Protein AF-A0A923TH10-F1 (afdb_monomer_lite)

pLDDT: mean 94.87, std 4.12, range [68.5, 98.88]

Radius of gyration: 21.9 Å; chains: 1; bounding box: 61×47×60 Å

Structure (mmCIF, N/CA/C/O backbone):
data_AF-A0A923TH10-F1
#
_entry.id   AF-A0A923TH10-F1
#
loop_
_atom_site.group_PDB
_atom_site.id
_atom_site.type_symbol
_atom_site.label_atom_id
_atom_site.label_alt_id
_atom_site.label_comp_id
_atom_site.label_asym_id
_atom_site.label_entity_id
_atom_site.label_seq_id
_atom_site.pdbx_PDB_ins_code
_atom_site.Cartn_x
_atom_site.Cartn_y
_atom_site.Cartn_z
_atom_site.occupancy
_atom_site.B_iso_or_equiv
_atom_site.auth_seq_id
_atom_site.auth_comp_id
_atom_site.auth_asym_id
_atom_site.auth_atom_id
_atom_site.pdbx_PDB_model_num
ATOM 1 N N . GLU A 1 1 ? 31.043 18.165 -17.024 1.00 68.50 1 GLU A N 1
ATOM 2 C CA . GLU A 1 1 ? 31.750 17.604 -15.858 1.00 68.50 1 GLU A CA 1
ATOM 3 C C . GLU A 1 1 ? 31.591 16.088 -15.787 1.00 68.50 1 GLU A C 1
ATOM 5 O O . GLU A 1 1 ? 32.453 15.426 -16.336 1.00 68.50 1 GLU A O 1
ATOM 10 N N . ALA A 1 2 ? 30.450 15.528 -15.358 1.00 74.50 2 ALA A N 1
ATOM 11 C CA . ALA A 1 2 ? 30.283 14.072 -15.158 1.00 74.50 2 ALA A CA 1
ATOM 12 C C . ALA A 1 2 ? 30.628 13.146 -16.354 1.00 74.50 2 ALA A C 1
ATOM 14 O O . ALA A 1 2 ? 31.055 12.013 -16.157 1.00 74.50 2 ALA A O 1
ATOM 15 N N . ARG A 1 3 ? 30.467 13.596 -17.611 1.00 79.88 3 ARG A N 1
ATOM 16 C CA . ARG A 1 3 ? 30.869 12.805 -18.797 1.00 79.88 3 ARG A CA 1
ATOM 17 C C . ARG A 1 3 ? 32.387 12.712 -18.989 1.00 79.88 3 ARG A C 1
ATOM 19 O O . ARG A 1 3 ? 32.842 11.736 -19.567 1.00 79.88 3 ARG A O 1
ATOM 26 N N . ALA A 1 4 ? 33.148 13.711 -18.542 1.00 88.00 4 ALA A N 1
ATOM 27 C CA . ALA A 1 4 ? 34.609 13.687 -18.618 1.00 88.00 4 ALA A CA 1
ATOM 28 C C . ALA A 1 4 ? 35.196 12.685 -17.610 1.00 88.00 4 ALA A C 1
ATOM 30 O O . ALA A 1 4 ? 36.206 12.047 -17.899 1.00 88.00 4 ALA A O 1
ATOM 31 N N . ASP A 1 5 ? 34.504 12.485 -16.484 1.00 88.44 5 ASP A N 1
ATOM 32 C CA . ASP A 1 5 ? 34.943 11.588 -15.413 1.00 88.44 5 ASP A CA 1
ATOM 33 C C . ASP A 1 5 ? 34.706 10.101 -15.719 1.00 88.44 5 ASP A C 1
ATOM 35 O O . ASP A 1 5 ? 35.299 9.238 -15.074 1.00 88.44 5 ASP A O 1
ATOM 39 N N . LEU A 1 6 ? 33.893 9.780 -16.739 1.00 84.38 6 LEU A N 1
ATOM 40 C CA . LEU A 1 6 ? 33.577 8.401 -17.144 1.00 84.38 6 LEU A CA 1
ATOM 41 C C . LEU A 1 6 ? 34.827 7.551 -17.404 1.00 84.38 6 LEU A C 1
ATOM 43 O O . LEU A 1 6 ? 34.815 6.357 -17.125 1.00 84.38 6 LEU A O 1
ATOM 47 N N . HIS A 1 7 ? 35.902 8.154 -17.918 1.00 86.50 7 HIS A N 1
ATOM 48 C CA . HIS A 1 7 ? 37.150 7.448 -18.220 1.00 86.50 7 HIS A CA 1
ATOM 49 C C . HIS A 1 7 ? 37.925 7.006 -16.971 1.00 86.50 7 HIS A C 1
ATOM 51 O O . HIS A 1 7 ? 38.783 6.131 -17.075 1.00 86.50 7 HIS A O 1
ATOM 57 N N . PHE A 1 8 ? 37.636 7.598 -15.809 1.00 91.00 8 PHE A N 1
ATOM 58 C CA . PHE A 1 8 ? 38.261 7.245 -14.532 1.00 91.00 8 PHE A CA 1
ATOM 59 C C . PHE A 1 8 ? 37.434 6.243 -13.722 1.00 91.00 8 PHE A C 1
ATOM 61 O O . PHE A 1 8 ? 37.924 5.711 -12.726 1.00 91.00 8 PHE A O 1
ATOM 68 N N . LEU A 1 9 ? 36.189 5.981 -14.126 1.00 88.75 9 LEU A N 1
ATOM 69 C CA . LEU A 1 9 ? 35.329 5.023 -13.447 1.00 88.75 9 LEU A CA 1
ATOM 70 C C . LEU A 1 9 ? 35.639 3.594 -13.920 1.00 88.75 9 LEU A C 1
ATOM 72 O O . LEU A 1 9 ? 35.885 3.373 -15.109 1.00 88.75 9 LEU A O 1
ATOM 76 N N . PRO A 1 10 ? 35.615 2.600 -13.015 1.00 91.38 10 PRO A N 1
ATOM 77 C CA . PRO A 1 10 ? 35.711 1.207 -13.421 1.00 91.38 10 PRO A CA 1
ATOM 78 C C . PRO A 1 10 ? 34.515 0.829 -14.301 1.00 91.38 10 PRO A C 1
ATOM 80 O O . PRO A 1 10 ? 33.414 1.363 -14.151 1.00 91.38 10 PRO A O 1
ATOM 83 N N . VAL A 1 11 ? 34.721 -0.132 -15.203 1.00 90.31 11 VAL A N 1
ATOM 84 C CA . VAL A 1 11 ? 33.622 -0.723 -15.975 1.00 90.31 11 VAL A CA 1
ATOM 85 C C . VAL A 1 11 ? 32.628 -1.354 -15.002 1.00 90.31 11 VAL A C 1
ATOM 87 O O . VAL A 1 11 ? 33.016 -2.209 -14.210 1.00 90.31 11 VAL A O 1
ATOM 90 N N . ASP A 1 12 ? 31.356 -0.958 -15.076 1.00 91.75 12 ASP A N 1
ATOM 91 C CA . ASP A 1 12 ? 30.278 -1.599 -14.320 1.00 91.75 12 ASP A CA 1
ATOM 92 C C . ASP A 1 12 ? 29.861 -2.900 -15.036 1.00 91.75 12 ASP A C 1
ATOM 94 O O . ASP A 1 12 ? 29.192 -2.840 -16.077 1.00 91.75 12 ASP A O 1
ATOM 98 N N . PRO A 1 13 ? 30.227 -4.090 -14.515 1.00 93.62 13 PRO A N 1
ATOM 99 C CA . PRO A 1 13 ? 29.895 -5.357 -15.164 1.00 93.62 13 PRO A CA 1
ATOM 100 C C . PRO A 1 13 ? 28.384 -5.625 -15.168 1.00 93.62 13 PRO A C 1
ATOM 102 O O . PRO A 1 13 ? 27.898 -6.399 -15.997 1.00 93.62 13 PRO A O 1
ATOM 105 N N . PHE A 1 14 ? 27.620 -4.959 -14.299 1.00 93.25 14 PHE A N 1
ATOM 106 C CA . PHE A 1 14 ? 26.182 -5.151 -14.127 1.00 93.25 14 PHE A CA 1
ATOM 107 C C . PHE A 1 14 ? 25.350 -4.063 -14.807 1.00 93.25 14 PHE A C 1
ATOM 109 O O . PHE A 1 14 ? 24.122 -4.100 -14.739 1.00 93.25 14 PHE A O 1
ATOM 116 N N . LEU A 1 15 ? 25.991 -3.141 -15.535 1.00 92.00 15 LEU A N 1
ATOM 117 C CA . LEU A 1 15 ? 25.293 -2.176 -16.377 1.00 92.00 15 LEU A CA 1
ATOM 118 C C . LEU A 1 15 ? 24.375 -2.904 -17.368 1.00 92.00 15 LEU A C 1
ATOM 120 O O . LEU A 1 15 ? 24.816 -3.791 -18.111 1.00 92.00 15 LEU A O 1
ATOM 124 N N . VAL A 1 16 ? 23.102 -2.519 -17.386 1.00 93.00 16 VAL A N 1
ATOM 125 C CA . VAL A 1 16 ? 22.118 -3.017 -18.350 1.00 93.00 16 VAL A CA 1
ATOM 126 C C . VAL A 1 16 ? 22.101 -2.044 -19.530 1.00 93.00 16 VAL A C 1
ATOM 128 O O . VAL A 1 16 ? 21.755 -0.878 -19.332 1.00 93.00 16 VAL A O 1
ATOM 131 N N . PRO A 1 17 ? 22.532 -2.459 -20.735 1.00 91.31 17 PRO A N 1
ATOM 132 C CA . PRO A 1 17 ? 22.502 -1.584 -21.899 1.00 91.31 17 PRO A CA 1
ATOM 133 C C . PRO A 1 17 ? 21.057 -1.291 -22.306 1.00 91.31 17 PRO A C 1
ATOM 135 O O . PRO A 1 17 ? 20.168 -2.116 -22.097 1.00 91.31 17 PRO A O 1
ATOM 138 N N . PHE A 1 18 ? 20.833 -0.140 -22.941 1.00 90.81 18 PHE A N 1
ATOM 139 C CA . PHE A 1 18 ? 19.556 0.107 -23.602 1.00 90.81 18 PHE A CA 1
ATOM 140 C C . PHE A 1 18 ? 19.307 -0.961 -24.668 1.00 90.81 18 PHE A C 1
ATOM 142 O O . PHE A 1 18 ? 20.205 -1.304 -25.440 1.00 90.81 18 PHE A O 1
ATOM 149 N N . ALA A 1 19 ? 18.075 -1.449 -24.718 1.00 94.75 19 ALA A N 1
ATOM 150 C CA . ALA A 1 19 ? 17.579 -2.353 -25.740 1.00 94.75 19 ALA A CA 1
ATOM 151 C C . ALA A 1 19 ? 16.221 -1.852 -26.248 1.00 94.75 19 ALA A C 1
ATOM 153 O O . ALA A 1 19 ? 15.632 -0.931 -25.681 1.00 94.75 19 ALA A O 1
ATOM 154 N N . ASN A 1 20 ? 15.734 -2.432 -27.341 1.00 96.75 20 ASN A N 1
ATOM 155 C CA . ASN A 1 20 ? 14.366 -2.207 -27.788 1.00 96.75 20 ASN A CA 1
ATOM 156 C C . ASN A 1 20 ? 13.444 -3.236 -27.114 1.00 96.75 20 ASN A C 1
ATOM 158 O O . ASN A 1 20 ? 13.448 -4.403 -27.506 1.00 96.75 20 ASN A O 1
ATOM 162 N N . HIS A 1 21 ? 12.667 -2.808 -26.115 1.00 96.00 21 HIS A N 1
ATOM 163 C CA . HIS A 1 21 ? 11.665 -3.642 -25.434 1.00 96.00 21 HIS A CA 1
ATOM 164 C C . HIS A 1 21 ? 10.265 -3.566 -26.073 1.00 96.00 21 HIS A C 1
ATOM 166 O O . HIS A 1 21 ? 9.283 -4.058 -25.512 1.00 96.00 21 HIS A O 1
ATOM 172 N N . GLY A 1 22 ? 10.185 -3.023 -27.288 1.00 96.94 22 GLY A N 1
ATOM 173 C CA . GLY A 1 22 ? 8.999 -3.003 -28.128 1.00 96.94 22 GLY A CA 1
ATOM 174 C C . GLY A 1 22 ? 8.170 -1.735 -27.976 1.00 96.94 22 GLY A C 1
ATOM 175 O O . GLY A 1 22 ? 8.676 -0.646 -27.698 1.00 96.94 22 GLY A O 1
ATOM 176 N N . THR A 1 23 ? 6.869 -1.899 -28.198 1.00 98.06 23 THR A N 1
ATOM 177 C CA . THR A 1 23 ? 5.892 -0.812 -28.202 1.00 98.06 23 THR A CA 1
ATOM 178 C C . THR A 1 23 ? 4.691 -1.193 -27.351 1.00 98.06 23 THR A C 1
ATOM 180 O O . THR A 1 23 ? 4.237 -2.336 -27.394 1.00 98.06 23 THR A O 1
ATOM 183 N N . SER A 1 24 ? 4.154 -0.248 -26.581 1.00 97.81 24 SER A N 1
ATOM 184 C CA . SER A 1 24 ? 2.889 -0.445 -25.864 1.00 97.81 24 SER A CA 1
ATOM 185 C C . SER A 1 24 ? 2.087 0.841 -25.774 1.00 97.81 24 SER A C 1
ATOM 187 O O . SER A 1 24 ? 2.660 1.907 -25.575 1.00 97.81 24 SER A O 1
ATOM 189 N N . LEU A 1 25 ? 0.766 0.709 -25.808 1.00 97.56 25 LEU A N 1
ATOM 190 C CA . LEU A 1 25 ? -0.183 1.786 -25.566 1.00 97.56 25 LEU A CA 1
ATOM 191 C C . LEU A 1 25 ? -1.164 1.329 -24.484 1.00 97.56 25 LEU A C 1
ATOM 193 O O . LEU A 1 25 ? -1.775 0.271 -24.626 1.00 97.56 25 LEU A O 1
ATOM 197 N N . ALA A 1 26 ? -1.294 2.102 -23.410 1.00 97.25 26 ALA A N 1
ATOM 198 C CA . ALA A 1 26 ? -2.283 1.868 -22.363 1.00 97.25 26 ALA A CA 1
ATOM 199 C C . ALA A 1 26 ? -2.923 3.194 -21.948 1.00 97.2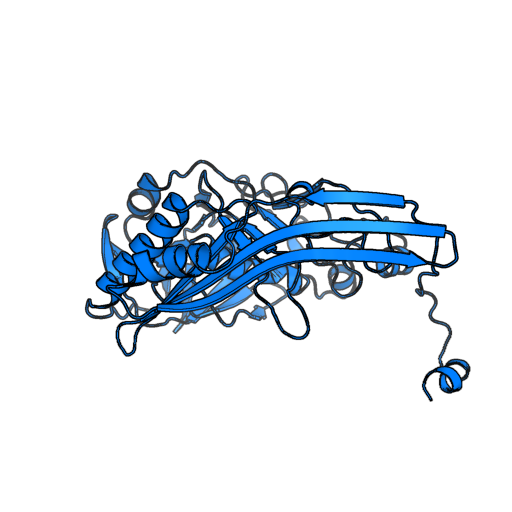5 26 ALA A C 1
ATOM 201 O O . ALA A 1 26 ? -2.222 4.108 -21.520 1.00 97.25 26 ALA A O 1
ATOM 202 N N . GLU A 1 27 ? -4.243 3.286 -22.065 1.00 96.94 27 GLU A N 1
ATOM 203 C CA . GLU A 1 27 ? -5.004 4.495 -21.757 1.00 96.94 27 GLU A CA 1
ATOM 204 C C . GLU A 1 27 ? -6.178 4.144 -20.847 1.00 96.94 27 GLU A C 1
ATOM 206 O O . GLU A 1 27 ? -6.945 3.221 -21.127 1.00 96.94 27 GLU A O 1
ATOM 211 N N . TYR A 1 28 ? -6.297 4.878 -19.745 1.00 96.44 28 TYR A N 1
ATOM 212 C CA . TYR A 1 28 ? -7.343 4.710 -18.742 1.00 96.44 28 TYR A CA 1
ATOM 213 C C . TYR A 1 28 ? -8.131 6.022 -18.642 1.00 96.44 28 TYR A C 1
ATOM 215 O O . TYR A 1 28 ? -7.754 6.877 -17.836 1.00 96.44 28 TYR A O 1
ATOM 223 N N . PRO A 1 29 ? -9.163 6.222 -19.485 1.00 96.25 29 PRO A N 1
ATOM 224 C CA . PRO A 1 29 ? -9.959 7.444 -19.473 1.00 96.25 29 PRO A CA 1
ATOM 225 C C . PRO A 1 29 ? -10.775 7.556 -18.183 1.00 96.25 29 PRO A C 1
ATOM 227 O O . PRO A 1 29 ? -11.115 6.551 -17.548 1.00 96.25 29 PRO A O 1
ATOM 230 N N . GLY A 1 30 ? -11.099 8.790 -17.819 1.00 95.56 30 GLY A N 1
ATOM 231 C CA . GLY A 1 30 ? -11.799 9.130 -16.596 1.00 95.56 30 GLY A CA 1
ATOM 232 C C . GLY A 1 30 ? -12.979 10.056 -16.855 1.00 95.56 30 GLY A C 1
ATOM 233 O O . GLY A 1 30 ? -13.235 10.510 -17.965 1.00 95.56 30 GLY A O 1
ATOM 234 N N . GLN A 1 31 ? -13.733 10.326 -15.798 1.00 96.56 31 GLN A N 1
ATOM 235 C CA . GLN A 1 31 ? -14.810 11.311 -15.787 1.00 96.56 31 GLN A CA 1
ATOM 236 C C . GLN A 1 31 ? -14.613 12.191 -14.563 1.00 96.56 31 GLN A C 1
ATOM 238 O O . GLN A 1 31 ? -14.981 11.815 -13.451 1.00 96.56 31 GLN A O 1
ATOM 243 N N . LEU A 1 32 ? -13.953 13.326 -14.757 1.00 95.31 32 LEU A N 1
ATOM 244 C CA . LEU A 1 32 ? -13.623 14.267 -13.694 1.00 95.31 32 LEU A CA 1
ATOM 245 C C . LEU A 1 32 ? -14.604 15.436 -13.715 1.00 95.31 32 LEU A C 1
ATOM 247 O O . LEU A 1 32 ? -15.174 15.756 -14.754 1.00 95.31 32 LEU A O 1
ATOM 251 N N . LEU A 1 33 ? -14.774 16.084 -12.565 1.00 94.62 33 LEU A N 1
ATOM 252 C CA . LEU A 1 33 ? -15.449 17.375 -12.519 1.00 94.62 33 LEU A CA 1
ATOM 253 C C . LEU A 1 33 ? -14.490 18.493 -12.926 1.00 94.62 33 LEU A C 1
ATOM 255 O O . LEU A 1 33 ? -13.293 18.442 -12.623 1.00 94.62 33 LEU A O 1
ATOM 259 N N . GLU A 1 34 ? -15.045 19.536 -13.536 1.00 89.69 34 GLU A N 1
ATOM 260 C CA . GLU A 1 34 ? -14.310 20.718 -13.980 1.00 89.69 34 GLU A CA 1
ATOM 261 C C . GLU A 1 34 ? -14.910 22.007 -13.400 1.00 89.69 34 GLU A C 1
ATOM 263 O O . GLU A 1 34 ? -16.083 22.067 -13.022 1.00 89.69 34 GLU A O 1
ATOM 268 N N . GLY A 1 35 ? -14.088 23.058 -13.334 1.00 89.50 35 GLY A N 1
ATOM 269 C CA . GLY A 1 35 ? -14.530 24.420 -13.026 1.00 89.50 35 GLY A CA 1
ATOM 270 C C . GLY A 1 35 ? -15.345 24.553 -11.733 1.00 89.50 35 GLY A C 1
ATOM 271 O O . GLY A 1 35 ? -14.954 24.067 -10.672 1.00 89.50 35 GLY A O 1
ATOM 272 N N . GLU A 1 36 ? -16.475 25.256 -11.819 1.00 91.44 36 GLU A N 1
ATOM 273 C CA . GLU A 1 36 ? -17.348 25.557 -10.675 1.00 91.44 36 GLU A CA 1
ATOM 274 C C . GLU A 1 36 ? -18.086 24.326 -10.126 1.00 91.44 36 GLU A C 1
ATOM 276 O O . GLU A 1 36 ? -18.385 24.271 -8.928 1.00 91.44 36 GLU A O 1
ATOM 281 N N . GLU A 1 37 ? -18.350 23.320 -10.968 1.00 94.19 37 GLU A N 1
ATOM 282 C CA . GLU A 1 37 ? -19.019 22.084 -10.549 1.00 94.19 37 GLU A CA 1
ATOM 283 C C . GLU A 1 37 ? -18.161 21.327 -9.534 1.00 94.19 37 GLU A C 1
ATOM 285 O O . GLU A 1 37 ? -18.656 20.935 -8.479 1.00 94.19 37 GLU A O 1
ATOM 290 N N . LEU A 1 38 ? -16.854 21.214 -9.798 1.00 94.69 38 LEU A N 1
ATOM 291 C CA . LEU A 1 38 ? -15.887 20.614 -8.879 1.00 94.69 38 LEU A CA 1
ATOM 292 C C . LEU A 1 38 ? -15.860 21.334 -7.524 1.00 94.69 38 LEU A C 1
ATOM 294 O O . LEU A 1 38 ? -15.891 20.692 -6.473 1.00 94.69 38 LEU A O 1
ATOM 298 N N . ILE A 1 39 ? -15.802 22.669 -7.543 1.00 92.50 39 ILE A N 1
ATOM 299 C CA . ILE A 1 39 ? -15.748 23.475 -6.317 1.00 92.50 39 ILE A CA 1
ATOM 300 C C . ILE A 1 39 ? -17.013 23.239 -5.490 1.00 92.50 39 ILE A C 1
ATOM 302 O O . ILE A 1 39 ? -16.926 22.976 -4.293 1.00 92.50 39 ILE A O 1
ATOM 306 N N . THR A 1 40 ? -18.182 23.267 -6.131 1.00 93.50 40 THR A N 1
ATOM 307 C CA . THR A 1 40 ? -19.478 23.051 -5.470 1.00 93.50 40 THR A CA 1
ATOM 308 C C . THR A 1 40 ? -19.586 21.638 -4.897 1.00 93.50 40 THR A C 1
ATOM 310 O O . THR A 1 40 ? -20.022 21.452 -3.759 1.00 93.50 40 THR A O 1
ATOM 313 N N . ALA A 1 41 ? -19.137 20.646 -5.664 1.00 94.38 41 ALA A N 1
ATOM 314 C CA . ALA A 1 41 ? -19.133 19.241 -5.291 1.00 94.38 41 ALA A CA 1
ATOM 315 C C . ALA A 1 41 ? -18.268 18.940 -4.058 1.00 94.38 41 ALA A C 1
ATOM 317 O O . ALA A 1 41 ? -18.650 18.093 -3.246 1.00 94.38 41 ALA A O 1
ATOM 318 N N . ILE A 1 42 ? -17.127 19.625 -3.906 1.00 93.31 42 ILE A N 1
ATOM 319 C CA . ILE A 1 42 ? -16.221 19.461 -2.760 1.00 93.31 42 ILE A CA 1
ATOM 320 C C . ILE A 1 42 ? -16.665 20.312 -1.565 1.00 93.31 42 ILE A C 1
ATOM 322 O O . ILE A 1 42 ? -16.706 19.817 -0.438 1.00 93.31 42 ILE A O 1
ATOM 326 N N . ALA A 1 43 ? -17.008 21.582 -1.794 1.00 91.06 43 ALA A N 1
ATOM 327 C CA . ALA A 1 43 ? -17.327 22.528 -0.727 1.00 91.06 43 ALA A CA 1
ATOM 328 C C . ALA A 1 43 ? -18.679 22.240 -0.059 1.00 91.06 43 ALA A C 1
ATOM 330 O O . ALA A 1 43 ? -18.810 22.419 1.149 1.00 91.06 43 ALA A O 1
ATOM 331 N N . GLY A 1 44 ? -19.674 21.760 -0.815 1.00 90.69 44 GLY A N 1
ATOM 332 C CA . GLY A 1 44 ? -21.019 21.492 -0.300 1.00 90.69 44 GLY A CA 1
ATOM 333 C C . GLY A 1 44 ? -21.036 20.536 0.903 1.00 90.69 44 GLY A C 1
ATOM 334 O O . GLY A 1 44 ? -21.519 20.920 1.967 1.00 90.69 44 GLY A O 1
ATOM 335 N N . PRO A 1 45 ? -20.476 19.316 0.790 1.00 89.62 45 PRO A N 1
ATOM 336 C CA . PRO A 1 45 ? -20.409 18.364 1.905 1.00 89.62 45 PRO A CA 1
ATOM 337 C C . PRO A 1 45 ? -19.584 18.855 3.103 1.00 89.62 45 PRO A C 1
ATOM 339 O O . PRO A 1 45 ? -19.809 18.408 4.227 1.00 89.62 45 PRO A O 1
ATOM 342 N N . GLY A 1 46 ? -18.626 19.755 2.866 1.00 83.56 46 GLY A N 1
ATOM 343 C CA . GLY A 1 46 ? -17.782 20.355 3.895 1.00 83.56 46 GLY A CA 1
ATOM 344 C C . GLY A 1 46 ? -18.383 21.587 4.575 1.00 83.56 46 GLY A C 1
ATOM 345 O O . GLY A 1 46 ? -17.758 22.103 5.483 1.00 83.56 46 GLY A O 1
ATOM 346 N N . ALA A 1 47 ? -19.569 22.070 4.189 1.00 86.50 47 ALA A N 1
ATOM 347 C CA . ALA A 1 47 ? -20.069 23.383 4.623 1.00 86.50 47 ALA A CA 1
ATOM 348 C C . ALA A 1 47 ? -20.250 23.554 6.148 1.00 86.50 47 ALA A C 1
ATOM 350 O O . ALA A 1 47 ? -20.231 24.679 6.642 1.00 86.50 47 ALA A O 1
ATOM 351 N N . GLU A 1 48 ? -20.436 22.458 6.890 1.00 84.38 48 GLU A N 1
ATOM 352 C CA . GLU A 1 48 ? -20.663 22.468 8.346 1.00 84.38 48 GLU A CA 1
ATOM 353 C C . GLU A 1 48 ? -19.416 22.112 9.172 1.00 84.38 48 GLU A C 1
ATOM 355 O O . GLU A 1 48 ? -19.495 21.990 10.394 1.00 84.38 48 GLU A O 1
ATOM 360 N N . VAL A 1 49 ? -18.267 21.903 8.526 1.00 86.06 49 VAL A N 1
ATOM 361 C CA . VAL A 1 49 ? -17.013 21.516 9.181 1.00 86.06 49 VAL A CA 1
ATOM 362 C C . VAL A 1 49 ? -15.842 22.261 8.574 1.00 86.06 49 VAL A C 1
ATOM 364 O O . VAL A 1 49 ? -15.848 22.607 7.398 1.00 86.06 49 VAL A O 1
ATOM 367 N N . ASP A 1 50 ? -14.786 22.455 9.351 1.00 90.94 50 ASP A N 1
ATOM 368 C CA . ASP A 1 50 ? -13.570 22.984 8.768 1.00 90.94 50 ASP A CA 1
ATOM 369 C C . ASP A 1 50 ? -12.868 21.894 7.940 1.00 90.94 50 ASP A C 1
ATOM 371 O O . ASP A 1 50 ? -12.399 20.885 8.475 1.00 90.94 50 ASP A O 1
ATOM 375 N N . LEU A 1 51 ? -12.825 22.092 6.620 1.00 92.44 51 LEU A N 1
ATOM 376 C CA . LEU A 1 51 ? -12.213 21.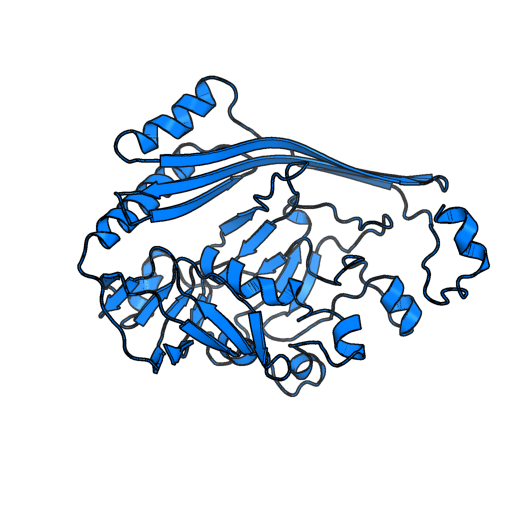190 5.646 1.00 92.44 51 LEU A CA 1
ATOM 377 C C . LEU A 1 51 ? -11.013 21.881 4.996 1.00 92.44 51 LEU A C 1
ATOM 379 O O . LEU A 1 51 ? -11.162 22.890 4.309 1.00 92.44 51 LEU A O 1
ATOM 383 N N . ALA A 1 52 ? -9.827 21.295 5.156 1.00 92.94 52 ALA A N 1
ATOM 384 C CA . ALA A 1 52 ? -8.625 21.692 4.425 1.00 92.94 52 ALA A CA 1
ATOM 385 C C . ALA A 1 52 ? -8.066 20.499 3.654 1.00 92.94 52 ALA A C 1
ATOM 387 O O . ALA A 1 52 ? -8.020 19.384 4.171 1.00 92.94 52 ALA A O 1
ATOM 388 N N . GLY A 1 53 ? -7.623 20.718 2.420 1.00 92.94 53 GLY A N 1
ATOM 389 C CA . GLY A 1 53 ? -7.121 19.637 1.583 1.00 92.94 53 GLY A CA 1
ATOM 390 C C . GLY A 1 53 ? -6.636 20.096 0.219 1.00 92.94 53 GLY A C 1
ATOM 391 O O . GLY A 1 53 ? -6.585 21.289 -0.077 1.00 92.94 53 GLY A O 1
ATOM 392 N N . LEU A 1 54 ? -6.292 19.116 -0.607 1.00 93.88 54 LEU A N 1
ATOM 393 C CA . LEU A 1 54 ? -5.826 19.286 -1.972 1.00 93.88 54 LEU A CA 1
ATOM 394 C C . LEU A 1 54 ? -6.650 18.400 -2.905 1.00 93.88 54 LEU A C 1
ATOM 396 O O . LEU A 1 54 ? -6.737 17.188 -2.707 1.00 93.88 54 LEU A O 1
ATOM 400 N N . TYR A 1 55 ? -7.202 19.009 -3.952 1.00 94.88 55 TYR A N 1
ATOM 401 C CA . TYR A 1 55 ? -7.658 18.283 -5.131 1.00 94.88 55 TYR A CA 1
ATOM 402 C C . TYR A 1 55 ? -6.578 18.335 -6.208 1.00 94.88 55 TYR A C 1
ATOM 404 O O . TYR A 1 55 ? -6.078 19.414 -6.531 1.00 94.88 55 TYR A O 1
ATOM 412 N N . ALA A 1 56 ? -6.267 17.189 -6.806 1.00 94.69 56 ALA A N 1
ATOM 413 C CA . ALA A 1 56 ? -5.453 17.130 -8.011 1.00 94.69 56 ALA A CA 1
ATOM 414 C C . ALA A 1 56 ? -6.083 16.160 -9.014 1.00 94.69 56 ALA A C 1
ATOM 416 O O . ALA A 1 56 ? -6.063 14.944 -8.821 1.00 94.69 56 ALA A O 1
ATOM 417 N N . GLY A 1 57 ? -6.614 16.702 -10.110 1.00 94.44 57 GLY A N 1
ATOM 418 C CA . GLY A 1 57 ? -7.298 15.972 -11.179 1.00 94.44 57 GLY A CA 1
ATOM 419 C C . GLY A 1 57 ? -6.682 16.248 -12.550 1.00 94.44 57 GLY A C 1
ATOM 420 O O . GLY A 1 57 ? -6.106 17.311 -12.763 1.00 94.44 57 GLY A O 1
ATOM 421 N N . GLY A 1 58 ? -6.801 15.294 -13.472 1.00 94.50 58 GLY A N 1
ATOM 422 C CA . GLY A 1 58 ? -6.401 15.447 -14.870 1.00 94.50 58 GLY A CA 1
ATOM 423 C C . GLY A 1 58 ? -5.798 14.178 -15.463 1.00 94.50 58 GLY A C 1
ATOM 424 O O . GLY A 1 58 ? -5.799 13.116 -14.832 1.00 94.50 58 GLY A O 1
ATOM 425 N N . THR A 1 59 ? -5.255 14.310 -16.673 1.00 95.25 59 THR A N 1
ATOM 426 C CA . THR A 1 59 ? -4.464 13.255 -17.315 1.00 95.25 59 THR A CA 1
ATOM 427 C C . THR A 1 59 ? -3.032 13.278 -16.778 1.00 95.25 59 THR A C 1
ATOM 429 O O . THR A 1 59 ? -2.386 14.324 -16.820 1.00 95.25 59 THR A O 1
ATOM 432 N N . ILE A 1 60 ? -2.503 12.139 -16.325 1.00 95.12 60 ILE A N 1
ATOM 433 C CA . ILE A 1 60 ? -1.051 11.933 -16.234 1.00 95.12 60 ILE A CA 1
ATOM 434 C C . ILE A 1 60 ? -0.616 11.032 -17.381 1.00 95.12 60 ILE A C 1
ATOM 436 O O . ILE A 1 60 ? -1.240 10.008 -17.653 1.00 95.12 60 ILE A O 1
ATOM 440 N N . VAL A 1 61 ? 0.494 11.400 -18.012 1.00 96.00 61 VAL A N 1
ATOM 441 C CA . VAL A 1 61 ? 1.120 10.636 -19.085 1.00 96.00 61 VAL A CA 1
ATOM 442 C C . VAL A 1 61 ? 2.518 10.213 -18.659 1.00 96.00 61 VAL A C 1
ATOM 444 O O . VAL A 1 61 ? 3.285 11.014 -18.130 1.00 96.00 61 VAL A O 1
ATOM 447 N N . ASN A 1 62 ? 2.877 8.966 -18.947 1.00 95.62 62 ASN A N 1
ATOM 448 C CA . ASN A 1 62 ? 4.251 8.496 -18.898 1.00 95.62 62 ASN A CA 1
ATOM 449 C C . ASN A 1 62 ? 4.630 7.881 -20.249 1.00 95.62 62 ASN A C 1
ATOM 451 O O . ASN A 1 62 ? 3.897 7.055 -20.791 1.00 95.62 62 ASN A O 1
ATOM 455 N N . GLY A 1 63 ? 5.776 8.288 -20.792 1.00 96.69 63 GLY A N 1
ATOM 456 C CA . GLY A 1 63 ? 6.297 7.773 -22.051 1.00 96.69 63 GLY A CA 1
ATOM 457 C C . GLY A 1 63 ? 7.734 7.293 -21.897 1.00 96.69 63 GLY A C 1
ATOM 458 O O . GLY A 1 63 ? 8.549 7.976 -21.279 1.00 96.69 63 GLY A O 1
ATOM 459 N N . ASN A 1 64 ? 8.061 6.141 -22.480 1.00 96.81 64 ASN A N 1
ATOM 460 C CA . ASN A 1 64 ? 9.426 5.621 -22.511 1.00 96.81 64 ASN A CA 1
ATOM 461 C C . ASN A 1 64 ? 9.834 5.309 -23.955 1.00 96.81 64 ASN A C 1
ATOM 463 O O . ASN A 1 64 ? 9.263 4.426 -24.591 1.00 96.81 64 ASN A O 1
ATOM 467 N N . ARG A 1 65 ? 10.818 6.054 -24.469 1.00 97.50 65 ARG A N 1
ATOM 468 C CA . ARG A 1 65 ? 11.313 5.952 -25.847 1.00 97.50 65 ARG A CA 1
ATOM 469 C C . ARG A 1 65 ? 12.830 5.935 -25.873 1.00 97.50 65 ARG A C 1
ATOM 471 O O . ARG A 1 65 ? 13.467 6.629 -25.082 1.00 97.50 65 ARG A O 1
ATOM 478 N N . ASN A 1 66 ? 13.416 5.201 -26.815 1.00 96.19 66 ASN A N 1
ATOM 479 C CA . ASN A 1 66 ? 14.862 5.230 -27.035 1.00 96.19 66 ASN A CA 1
ATOM 480 C C . ASN A 1 66 ? 15.235 5.119 -28.523 1.00 96.19 66 ASN A C 1
ATOM 482 O O . ASN A 1 66 ? 14.409 4.801 -29.377 1.00 96.19 66 ASN A O 1
ATOM 486 N N . SER A 1 67 ? 16.505 5.386 -28.836 1.00 96.56 67 SER A N 1
ATOM 487 C CA . SER A 1 67 ? 17.027 5.408 -30.210 1.00 96.56 67 SER A CA 1
ATOM 488 C C . SER A 1 67 ? 17.077 4.041 -30.902 1.00 96.56 67 SER A C 1
ATOM 490 O O . SER A 1 67 ? 17.382 3.984 -32.090 1.00 96.56 67 SER A O 1
ATOM 492 N N . LEU A 1 68 ? 16.779 2.948 -30.192 1.00 97.62 68 LEU A N 1
ATOM 493 C CA . LEU A 1 68 ? 16.708 1.595 -30.750 1.00 97.62 68 LEU A CA 1
ATOM 494 C C . LEU A 1 68 ? 15.293 1.234 -31.234 1.00 97.62 68 LEU A C 1
ATOM 496 O O . LEU A 1 68 ? 15.069 0.109 -31.680 1.00 97.62 68 LEU A O 1
ATOM 500 N N . GLY A 1 69 ? 14.348 2.181 -31.172 1.00 96.94 69 GLY A N 1
ATOM 501 C CA . GLY A 1 69 ? 12.981 2.025 -31.674 1.00 96.94 69 GLY A CA 1
ATOM 502 C C . GLY A 1 69 ? 11.957 1.592 -30.623 1.00 96.94 69 GLY A C 1
ATOM 503 O O . GLY A 1 69 ? 10.861 1.190 -30.998 1.00 96.94 69 GLY A O 1
ATOM 504 N N . GLN A 1 70 ? 12.302 1.656 -29.335 1.00 97.69 70 GLN A N 1
ATOM 505 C CA . GLN A 1 70 ? 11.348 1.462 -28.241 1.00 97.69 70 GLN A CA 1
ATOM 506 C C . GLN A 1 70 ? 10.346 2.617 -28.179 1.00 97.69 70 GLN A C 1
ATOM 508 O O . GLN A 1 70 ? 10.759 3.778 -28.258 1.00 97.69 70 GLN A O 1
ATOM 513 N N . ASP A 1 71 ? 9.062 2.308 -27.976 1.00 98.06 71 ASP A N 1
ATOM 514 C CA . ASP A 1 71 ? 8.006 3.318 -27.829 1.00 98.06 71 ASP A CA 1
ATOM 515 C C . ASP A 1 71 ? 6.861 2.861 -26.919 1.00 98.06 71 ASP A C 1
ATOM 517 O O . ASP A 1 71 ? 5.933 2.170 -27.335 1.00 98.06 71 ASP A O 1
ATOM 521 N N . HIS A 1 72 ? 6.905 3.264 -25.656 1.00 98.44 72 HIS A N 1
ATOM 522 C CA . HIS A 1 72 ? 5.836 3.002 -24.706 1.00 98.44 72 HIS A CA 1
ATOM 523 C C . HIS A 1 72 ? 5.094 4.280 -24.342 1.00 98.44 72 HIS A C 1
ATOM 525 O O . HIS A 1 72 ? 5.708 5.307 -24.049 1.00 98.44 72 HIS A O 1
ATOM 531 N N . TRP A 1 73 ? 3.770 4.169 -24.287 1.00 98.19 73 TRP A N 1
ATOM 532 C CA . TRP A 1 73 ? 2.853 5.200 -23.834 1.00 98.19 73 TRP A CA 1
ATOM 533 C C . TRP A 1 73 ? 1.898 4.640 -22.786 1.00 98.19 73 TRP A C 1
ATOM 535 O O . TRP A 1 73 ? 1.287 3.582 -22.969 1.00 98.19 73 TRP A O 1
ATOM 545 N N . PHE A 1 74 ? 1.767 5.371 -21.689 1.00 98.00 74 PHE A N 1
ATOM 546 C CA . PHE A 1 74 ? 0.774 5.154 -20.654 1.00 98.00 74 PHE A CA 1
ATOM 547 C C . PHE A 1 74 ? 0.099 6.486 -20.346 1.00 98.00 74 PHE A C 1
ATOM 549 O O . PHE A 1 74 ? 0.789 7.477 -20.110 1.00 98.00 74 PHE A O 1
ATOM 556 N N . ALA A 1 75 ? -1.226 6.499 -20.291 1.00 97.56 75 ALA A N 1
ATOM 557 C CA . ALA A 1 75 ? -1.994 7.640 -19.824 1.00 97.56 75 ALA A CA 1
ATOM 558 C C . ALA A 1 75 ? -3.108 7.183 -18.885 1.00 97.56 75 ALA A C 1
ATOM 560 O O . ALA A 1 75 ? -3.785 6.188 -19.152 1.00 97.56 75 ALA A O 1
ATOM 561 N N . ASN A 1 76 ? -3.323 7.922 -17.800 1.00 96.06 76 ASN A N 1
ATOM 562 C CA . ASN A 1 76 ? -4.535 7.783 -17.012 1.00 96.06 76 ASN A CA 1
ATOM 563 C C . ASN A 1 76 ? -5.166 9.131 -16.680 1.00 96.06 76 ASN A C 1
ATOM 565 O O . ASN A 1 76 ? -4.485 10.113 -16.394 1.00 96.06 76 ASN A O 1
ATOM 569 N N . GLU A 1 77 ? -6.487 9.160 -16.698 1.00 96.00 77 GLU A N 1
ATOM 570 C CA . GLU A 1 77 ? -7.298 10.268 -16.225 1.00 96.00 77 GLU A CA 1
ATOM 571 C C . GLU A 1 77 ? -7.873 9.887 -14.871 1.00 96.00 77 GLU A C 1
ATOM 573 O O . GLU A 1 77 ? -8.711 8.999 -14.732 1.00 96.00 77 GLU A O 1
ATOM 578 N N . SER A 1 78 ? -7.367 10.539 -13.838 1.00 95.38 78 SER A N 1
ATOM 579 C CA . SER A 1 78 ? -7.724 10.236 -12.460 1.00 95.38 78 SER A CA 1
ATOM 580 C C . SER A 1 78 ? -7.682 11.496 -11.622 1.00 95.38 78 SER A C 1
ATOM 582 O O . SER A 1 78 ? -7.161 12.532 -12.049 1.00 95.38 78 SER A O 1
ATOM 584 N N . PHE A 1 79 ? -8.232 11.421 -10.420 1.00 95.31 79 PHE A N 1
ATOM 585 C CA . PHE A 1 79 ? -8.141 12.489 -9.442 1.00 95.31 79 PHE A CA 1
ATOM 586 C C . PHE A 1 79 ? -8.002 11.928 -8.033 1.00 95.31 79 PHE A C 1
ATOM 588 O O . PHE A 1 79 ? -8.367 10.781 -7.762 1.00 95.31 79 PHE A O 1
ATOM 595 N N . PHE A 1 80 ? -7.537 12.781 -7.126 1.00 95.88 80 PHE A N 1
ATOM 596 C CA . PHE A 1 80 ? -7.712 12.586 -5.697 1.00 95.88 80 PHE A CA 1
ATOM 597 C C . PHE A 1 80 ? -8.173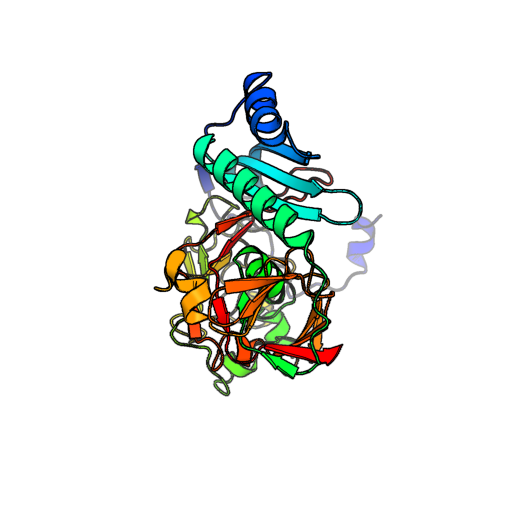 13.880 -5.023 1.00 95.88 80 PHE A C 1
ATOM 599 O O . PHE A 1 80 ? -7.897 14.980 -5.504 1.00 95.88 80 PHE A O 1
ATOM 606 N N . VAL A 1 81 ? -8.852 13.720 -3.891 1.00 95.62 81 VAL A N 1
ATOM 607 C CA . VAL A 1 81 ? -9.094 14.722 -2.855 1.00 95.62 81 VAL A CA 1
ATOM 608 C C . VAL A 1 81 ? -8.425 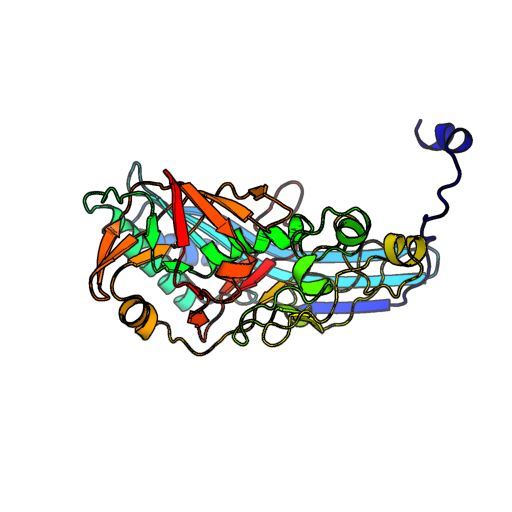14.180 -1.590 1.00 95.62 81 VAL A C 1
ATOM 610 O O . VAL A 1 81 ? -8.943 13.238 -0.993 1.00 95.62 81 VAL A O 1
ATOM 613 N N . ASP A 1 82 ? -7.273 14.728 -1.202 1.00 95.12 82 ASP A N 1
ATOM 614 C CA . ASP A 1 82 ? -6.625 14.435 0.088 1.00 95.12 82 ASP A CA 1
ATOM 615 C C . ASP A 1 82 ? -7.007 15.552 1.053 1.00 95.12 82 ASP A C 1
ATOM 617 O O . ASP A 1 82 ? -6.681 16.715 0.811 1.00 95.12 82 ASP A O 1
ATOM 621 N N . TYR A 1 83 ? -7.763 15.238 2.102 1.00 94.00 83 TYR A N 1
ATOM 622 C CA . TYR A 1 83 ? -8.348 16.255 2.968 1.00 94.00 83 TYR A CA 1
ATOM 623 C C . TYR A 1 83 ? -8.322 15.861 4.438 1.00 94.00 83 TYR A C 1
ATOM 625 O O . TYR A 1 83 ? -8.205 14.700 4.831 1.00 94.00 83 TYR A O 1
ATOM 633 N N . SER A 1 84 ? -8.423 16.877 5.281 1.00 93.38 84 SER A N 1
ATOM 634 C CA . SER A 1 84 ? -8.593 16.750 6.714 1.00 93.38 84 SER A CA 1
ATOM 635 C C . SER A 1 84 ? -9.792 17.567 7.160 1.00 93.38 84 SER A C 1
ATOM 637 O O . SER A 1 84 ? -9.974 18.703 6.721 1.00 93.38 84 SER A O 1
ATOM 639 N N . LEU A 1 85 ? -10.588 16.980 8.049 1.00 93.56 85 LEU A N 1
ATOM 640 C CA . LEU A 1 85 ? -11.599 17.700 8.815 1.00 93.56 85 LEU A CA 1
ATOM 641 C C . LEU A 1 85 ? -11.042 17.987 10.203 1.00 93.56 85 LEU A C 1
ATOM 643 O O . LEU A 1 85 ? -10.468 17.073 10.802 1.00 93.56 85 LEU A O 1
ATOM 647 N N . TYR A 1 86 ? -11.211 19.204 10.716 1.00 89.38 86 TYR A N 1
ATOM 648 C CA . TYR A 1 86 ? -10.686 19.599 12.025 1.00 89.38 86 TYR A CA 1
ATOM 649 C C . TYR A 1 86 ? -11.717 20.308 12.911 1.00 89.38 86 TYR A C 1
ATOM 651 O O . TYR A 1 86 ? -12.678 20.895 12.425 1.00 89.38 86 TYR A O 1
ATOM 659 N N . ASP A 1 87 ? -11.520 20.212 14.230 1.00 82.81 87 ASP A N 1
ATOM 660 C CA . ASP A 1 87 ? -12.350 20.843 15.274 1.00 82.81 87 ASP A CA 1
ATOM 661 C C . ASP A 1 87 ? -11.497 21.638 16.290 1.00 82.81 87 ASP A C 1
ATOM 663 O O . ASP A 1 87 ? -11.812 21.727 17.479 1.00 82.81 87 ASP A O 1
ATOM 667 N N . GLY A 1 88 ? -10.377 22.200 15.822 1.00 81.94 88 GLY A N 1
ATOM 668 C CA . GLY A 1 88 ? -9.341 22.818 16.650 1.00 81.94 88 GLY A CA 1
ATOM 669 C C . GLY A 1 88 ? -8.076 21.961 16.673 1.00 81.94 88 GLY A C 1
ATOM 670 O O . GLY A 1 88 ? -7.356 21.893 15.682 1.00 81.94 88 GLY A O 1
ATOM 671 N N . GLU A 1 89 ? -7.781 21.306 17.797 1.00 81.00 89 GLU A N 1
ATOM 672 C CA . GLU A 1 89 ? -6.552 20.505 17.961 1.00 81.00 89 GLU A CA 1
ATOM 673 C C . GLU A 1 89 ? -6.632 19.092 17.362 1.00 81.00 89 GLU A C 1
ATOM 675 O O . GLU A 1 89 ? -5.641 18.353 17.379 1.00 81.00 89 GLU A O 1
ATOM 680 N N . ARG A 1 90 ? -7.804 18.660 16.885 1.00 84.94 90 ARG A N 1
ATOM 681 C CA . ARG A 1 90 ? -8.008 17.296 16.390 1.00 84.94 90 ARG A CA 1
ATOM 682 C C . ARG A 1 90 ? -8.347 17.336 14.917 1.00 84.94 90 ARG A C 1
ATOM 684 O O . ARG A 1 90 ? -8.969 18.271 14.424 1.00 84.94 90 ARG A O 1
ATOM 691 N N . ALA A 1 91 ? -7.923 16.285 14.230 1.00 88.88 91 ALA A N 1
ATOM 692 C CA . ALA A 1 91 ? -8.160 16.132 12.814 1.00 88.88 91 ALA A CA 1
ATOM 693 C C . ALA A 1 91 ? -8.453 14.675 12.468 1.00 88.88 91 ALA A C 1
ATOM 695 O O . ALA A 1 91 ? -7.873 13.750 13.048 1.00 88.88 91 ALA A O 1
ATOM 696 N N . VAL A 1 92 ? -9.316 14.489 11.478 1.00 90.69 92 VAL A N 1
ATOM 697 C CA . VAL A 1 92 ? -9.489 13.227 10.761 1.00 90.69 92 VAL A CA 1
ATOM 698 C C . VAL A 1 92 ? -8.981 13.436 9.348 1.00 90.69 92 VAL A C 1
ATOM 700 O O . VAL A 1 92 ? -9.465 14.334 8.663 1.00 90.69 92 VAL A O 1
ATOM 703 N N . LYS A 1 93 ? -8.020 12.613 8.921 1.00 91.06 93 LYS A N 1
ATOM 704 C CA . LYS A 1 93 ? -7.509 12.601 7.550 1.00 91.06 93 LYS A CA 1
ATOM 705 C C . LYS A 1 93 ? -8.267 11.562 6.723 1.00 91.06 93 LYS A C 1
ATOM 707 O O . LYS A 1 93 ? -8.520 10.463 7.210 1.00 91.06 93 LYS A O 1
ATOM 712 N N . SER A 1 94 ? -8.603 11.901 5.484 1.00 92.12 94 SER A N 1
ATOM 713 C CA . SER A 1 94 ? -9.215 10.986 4.524 1.00 92.12 94 SER A CA 1
ATOM 714 C C . SER A 1 94 ? -8.763 11.323 3.106 1.00 92.12 94 SER A C 1
ATOM 716 O O . SER A 1 94 ? -8.499 12.482 2.788 1.00 92.12 94 SER A O 1
ATOM 718 N N . THR A 1 95 ? -8.734 10.306 2.252 1.00 94.31 95 THR A N 1
ATOM 719 C CA . THR A 1 95 ? -8.428 10.448 0.830 1.00 94.31 95 THR A CA 1
ATOM 720 C C . THR A 1 95 ? -9.577 9.860 0.027 1.00 94.31 95 THR A C 1
ATOM 722 O O . THR A 1 95 ? -10.016 8.741 0.284 1.00 94.31 95 THR A O 1
ATOM 725 N N . TYR A 1 96 ? -10.068 10.601 -0.961 1.00 94.75 96 TYR A N 1
ATOM 726 C CA . TYR A 1 96 ? -11.015 10.096 -1.950 1.00 94.75 96 TYR A CA 1
ATOM 727 C C . TYR A 1 96 ? -10.388 10.165 -3.335 1.00 94.75 96 TYR A C 1
ATOM 729 O O . TYR A 1 96 ? -10.000 11.242 -3.775 1.00 94.75 96 TYR A O 1
ATOM 737 N N . ALA A 1 97 ? -10.292 9.038 -4.034 1.00 94.50 97 ALA A N 1
ATOM 738 C CA . ALA A 1 97 ? -9.690 8.985 -5.359 1.00 94.50 97 ALA A CA 1
ATOM 739 C C . ALA A 1 97 ? -10.398 7.988 -6.262 1.00 94.50 97 ALA A C 1
ATOM 741 O O . ALA A 1 97 ? -10.854 6.934 -5.816 1.00 94.50 97 ALA A O 1
ATOM 742 N N . ALA A 1 98 ? -10.486 8.338 -7.540 1.00 93.88 98 ALA A N 1
ATOM 743 C CA . ALA A 1 98 ? -11.107 7.507 -8.556 1.00 93.88 98 ALA A CA 1
ATOM 744 C C . ALA A 1 98 ? -10.688 7.950 -9.965 1.00 93.88 98 ALA A C 1
ATOM 746 O O . ALA A 1 98 ? -10.075 9.000 -10.168 1.00 93.88 98 ALA A O 1
ATOM 747 N N . PHE A 1 99 ? -11.081 7.143 -10.948 1.00 94.75 99 PHE A N 1
ATOM 748 C CA . PHE A 1 99 ? -11.085 7.524 -12.364 1.00 94.75 99 PHE A CA 1
ATOM 749 C C . PHE A 1 99 ? -12.384 8.247 -12.744 1.00 94.75 99 PHE A C 1
ATOM 751 O O . PHE A 1 99 ? -12.393 9.086 -13.633 1.00 94.75 99 PHE A O 1
ATOM 758 N N . HIS A 1 100 ? -13.487 7.943 -12.055 1.00 96.25 100 HIS A N 1
ATOM 759 C CA . HIS A 1 100 ? -14.817 8.482 -12.339 1.00 96.25 100 HIS A CA 1
ATOM 760 C C . HIS A 1 100 ? -15.370 9.152 -11.084 1.00 96.25 100 HIS A C 1
ATOM 762 O O . HIS A 1 100 ? -15.442 8.523 -10.025 1.00 96.25 100 HIS A O 1
ATOM 768 N N . TRP A 1 101 ? -15.745 10.425 -11.186 1.00 96.50 101 TRP A N 1
ATOM 769 C CA . TRP A 1 101 ? -16.336 11.157 -10.079 1.00 96.50 101 TRP A CA 1
ATOM 770 C C . TRP A 1 101 ? -17.672 10.532 -9.684 1.00 96.50 101 TRP A C 1
ATOM 772 O O . TRP A 1 101 ? -18.502 10.178 -10.519 1.00 96.50 101 TRP A O 1
ATOM 782 N N . ASN A 1 102 ? -17.893 10.420 -8.379 1.00 96.69 102 ASN A N 1
ATOM 783 C CA . ASN A 1 102 ? -19.141 9.935 -7.818 1.00 96.69 102 ASN A CA 1
ATOM 784 C C . ASN A 1 102 ? -19.468 10.772 -6.585 1.00 96.69 102 ASN A C 1
ATOM 786 O O . ASN A 1 102 ? -18.871 10.600 -5.521 1.00 96.69 102 ASN A O 1
ATOM 790 N N . GLN A 1 103 ? -20.436 11.678 -6.737 1.00 96.62 103 GLN A N 1
ATOM 791 C CA . GLN A 1 103 ? -20.805 12.598 -5.666 1.00 96.62 103 GLN A CA 1
ATOM 792 C C . GLN A 1 103 ? -21.289 11.862 -4.415 1.00 96.62 103 GLN A C 1
ATOM 794 O O . GLN A 1 103 ? -20.985 12.268 -3.298 1.00 96.62 103 GLN A O 1
ATOM 799 N N . LYS A 1 104 ? -22.028 10.761 -4.586 1.00 96.31 104 LYS A N 1
ATOM 800 C CA . LYS A 1 104 ? -22.549 9.980 -3.462 1.00 96.31 104 LYS A CA 1
ATOM 801 C C . LYS A 1 104 ? -21.407 9.366 -2.651 1.00 96.31 104 LYS A C 1
ATOM 803 O O . LYS A 1 104 ? -21.401 9.506 -1.433 1.00 96.31 104 LYS A O 1
ATOM 808 N N . SER A 1 105 ? -20.428 8.751 -3.313 1.00 94.31 105 SER A N 1
ATOM 809 C CA . SER A 1 105 ? -19.260 8.160 -2.652 1.00 94.31 105 SER A CA 1
ATOM 810 C C . SER A 1 105 ? -18.394 9.208 -1.951 1.00 94.31 105 SER A C 1
ATOM 812 O O . SER A 1 105 ? -17.955 8.980 -0.824 1.00 94.31 105 SER A O 1
ATOM 814 N N . PHE A 1 106 ? -18.198 10.381 -2.564 1.00 95.12 106 PHE A N 1
ATOM 815 C CA . PHE A 1 106 ? -17.496 11.484 -1.905 1.00 95.12 106 PHE A CA 1
ATOM 816 C C . PHE A 1 106 ? -18.250 11.974 -0.656 1.00 95.12 106 PHE A C 1
ATOM 818 O O . PHE A 1 106 ? -17.658 12.075 0.419 1.00 95.12 106 PHE A O 1
ATOM 825 N N . ASN A 1 107 ? -19.570 12.178 -0.755 1.00 95.50 107 ASN A N 1
ATOM 826 C CA . ASN A 1 107 ? -20.408 12.565 0.385 1.00 95.50 107 ASN A CA 1
ATOM 827 C C . ASN A 1 107 ? -20.334 11.536 1.522 1.00 95.50 107 ASN A C 1
ATOM 829 O O . ASN A 1 107 ? -20.221 11.912 2.685 1.00 95.50 107 ASN A O 1
ATOM 833 N N . GLU A 1 108 ? -20.375 10.241 1.203 1.00 93.94 108 GLU A N 1
ATOM 834 C CA . GLU A 1 108 ? -20.241 9.164 2.188 1.00 93.94 108 GLU A CA 1
ATOM 835 C C . GLU A 1 108 ? -18.874 9.195 2.891 1.00 93.94 108 GLU A C 1
ATOM 837 O O . GLU A 1 108 ? -18.813 8.983 4.108 1.00 93.94 108 GLU A O 1
ATOM 842 N N . SER A 1 109 ? -17.796 9.508 2.159 1.00 93.00 109 SER A N 1
ATOM 843 C CA . SER A 1 109 ? -16.449 9.679 2.719 1.00 93.00 109 SER A CA 1
ATOM 844 C C . SER A 1 109 ? -16.386 10.866 3.687 1.00 93.00 109 SER A C 1
ATOM 846 O O . SER A 1 109 ? -15.953 10.711 4.833 1.00 93.00 109 SER A O 1
ATOM 848 N N . VAL A 1 110 ? -16.911 12.033 3.290 1.00 94.62 110 VAL A N 1
ATOM 849 C CA . VAL A 1 110 ? -16.968 13.231 4.148 1.00 94.62 110 VAL A CA 1
ATOM 850 C C . VAL A 1 110 ? -17.821 12.977 5.390 1.00 94.62 110 VAL A C 1
ATOM 852 O O . VAL A 1 110 ? -17.355 13.208 6.502 1.00 94.62 110 VAL A O 1
ATOM 855 N N . GLN A 1 111 ? -19.015 12.402 5.243 1.00 93.88 111 GLN A N 1
ATOM 856 C CA . GLN A 1 111 ? -19.877 12.055 6.378 1.00 93.88 111 GLN A CA 1
ATOM 857 C C . GLN A 1 111 ? -19.224 11.035 7.319 1.00 93.88 111 GLN A C 1
ATOM 859 O O . GLN A 1 111 ? -19.417 11.085 8.534 1.00 93.88 111 GLN A O 1
ATOM 864 N N . SER A 1 112 ? -18.451 10.086 6.783 1.00 91.50 112 SER A N 1
ATOM 865 C CA . SER A 1 112 ? -17.679 9.148 7.601 1.00 91.50 112 SER A CA 1
ATOM 866 C C . SER A 1 112 ? -16.600 9.864 8.407 1.00 91.50 112 SER A C 1
ATOM 868 O O . SER A 1 112 ? -16.498 9.637 9.615 1.00 91.50 112 SER A O 1
ATOM 870 N N . ALA A 1 113 ? -15.854 10.772 7.776 1.00 92.56 113 ALA A N 1
ATOM 871 C CA . ALA A 1 113 ? -14.854 11.590 8.451 1.00 92.56 113 ALA A CA 1
ATOM 872 C C . ALA A 1 113 ? -15.485 12.505 9.521 1.00 92.56 113 ALA A C 1
ATOM 874 O O . ALA A 1 113 ? -14.958 12.592 10.626 1.00 92.56 113 ALA A O 1
ATOM 875 N N . GLN A 1 114 ? -16.655 13.100 9.256 1.00 92.88 114 GLN A N 1
ATOM 876 C CA . GLN A 1 114 ? -17.412 13.898 10.232 1.00 92.88 114 GLN A CA 1
ATOM 877 C C . GLN A 1 114 ? -17.828 13.066 11.452 1.00 92.88 114 GLN A C 1
ATOM 879 O O . GLN A 1 114 ? -17.623 13.483 12.590 1.00 92.88 114 GLN A O 1
ATOM 884 N N . ARG A 1 115 ? -18.360 11.850 11.243 1.00 91.62 115 ARG A N 1
ATOM 885 C CA . ARG A 1 115 ? -18.696 10.934 12.349 1.00 91.62 115 ARG A CA 1
ATOM 886 C C . ARG A 1 115 ? -17.468 10.576 13.183 1.00 91.62 115 ARG A C 1
ATOM 888 O O . ARG A 1 115 ? -17.562 10.538 14.406 1.00 91.62 115 ARG A O 1
ATOM 895 N N . GLN A 1 116 ? -16.326 10.325 12.544 1.00 90.75 116 GLN A N 1
ATOM 896 C CA . GLN A 1 116 ? -15.074 10.062 13.255 1.00 90.75 116 GLN A CA 1
ATOM 897 C C . GLN A 1 116 ? -14.601 11.286 14.043 1.00 90.75 116 GLN A C 1
ATOM 899 O O . GLN A 1 116 ? -14.211 11.134 15.197 1.00 90.75 116 GLN A O 1
ATOM 904 N N . LEU A 1 117 ? -14.701 12.488 13.470 1.00 91.62 117 LEU A N 1
ATOM 905 C CA . LEU A 1 117 ? -14.333 13.735 14.138 1.00 91.62 117 LEU A CA 1
ATOM 906 C C . LEU A 1 117 ? -15.196 13.964 15.385 1.00 91.62 117 LEU A C 1
ATOM 908 O O . LEU A 1 117 ? -14.669 14.234 16.459 1.00 91.62 117 LEU A O 1
ATOM 912 N N . LEU A 1 118 ? -16.509 13.723 15.297 1.00 90.94 118 LEU A N 1
ATOM 913 C CA . LEU A 1 118 ? -17.405 13.782 16.456 1.00 90.94 118 LEU A CA 1
ATOM 914 C C . LEU A 1 118 ? -17.013 12.792 17.561 1.00 90.94 118 LEU A C 1
ATOM 916 O O . LEU A 1 118 ? -17.144 13.110 18.741 1.00 90.94 118 LEU A O 1
ATOM 920 N N . LEU A 1 119 ? -16.510 11.605 17.214 1.00 90.75 119 LEU A N 1
ATOM 921 C CA . LEU A 1 119 ? -16.017 10.642 18.203 1.00 90.75 119 LEU A CA 1
ATOM 922 C C . LEU A 1 119 ? -14.742 11.131 18.902 1.00 90.75 119 LEU A C 1
ATOM 924 O O . LEU A 1 119 ? -14.550 10.816 20.078 1.00 90.75 119 LEU A O 1
ATOM 928 N N . LEU A 1 120 ? -13.918 11.950 18.238 1.00 90.06 120 LEU A N 1
ATOM 929 C CA . LEU A 1 120 ? -12.738 12.569 18.849 1.00 90.06 120 LEU A CA 1
ATOM 930 C C . LEU A 1 120 ? -13.090 13.582 19.955 1.00 90.06 120 LEU A C 1
ATOM 932 O O . LEU A 1 120 ? -12.218 13.906 20.761 1.00 90.06 120 LEU A O 1
ATOM 936 N N . ASN A 1 121 ? -14.355 14.022 20.054 1.00 88.38 121 ASN A N 1
ATOM 937 C CA . ASN A 1 121 ? -14.848 14.848 21.164 1.00 88.38 121 ASN A CA 1
ATOM 938 C C . ASN A 1 121 ? -14.957 14.121 22.499 1.00 88.38 121 ASN A C 1
ATOM 940 O O . ASN A 1 121 ? -15.039 14.765 23.547 1.00 88.38 121 ASN A O 1
ATOM 944 N N . ARG A 1 122 ? -14.946 12.790 22.487 1.00 91.50 122 ARG A N 1
ATOM 945 C CA . ARG A 1 122 ? -14.978 12.014 23.723 1.00 91.50 122 ARG A CA 1
ATOM 946 C C . ARG A 1 122 ? -13.627 12.103 24.448 1.00 91.50 122 ARG A C 1
ATOM 948 O O . ARG A 1 122 ? -12.592 12.267 23.798 1.00 91.50 122 ARG A O 1
ATOM 955 N N . PRO A 1 123 ? -13.605 11.966 25.788 1.00 92.31 123 PRO A N 1
ATOM 956 C CA . PRO A 1 123 ? -12.356 11.887 26.538 1.00 92.31 123 PRO A CA 1
ATOM 957 C C . PRO A 1 123 ? -11.446 10.795 25.973 1.00 92.31 123 PRO A C 1
ATOM 959 O O . PRO A 1 123 ? -11.892 9.667 25.753 1.00 92.31 123 PRO A O 1
ATOM 962 N N . ARG A 1 124 ? -10.172 11.133 25.742 1.00 93.31 124 ARG A N 1
ATOM 963 C CA . ARG A 1 124 ? -9.186 10.162 25.264 1.00 93.31 124 ARG A CA 1
ATOM 964 C C . ARG A 1 124 ? -8.947 9.100 26.330 1.00 93.31 124 ARG A C 1
ATOM 966 O O . ARG A 1 124 ? -8.774 9.410 27.508 1.00 93.31 124 ARG A O 1
ATOM 973 N N . LYS A 1 125 ? -8.928 7.841 25.907 1.00 94.94 125 LYS A N 1
ATOM 974 C CA . LYS A 1 125 ? -8.598 6.699 26.749 1.00 94.94 125 LYS A CA 1
ATOM 975 C C . LYS A 1 125 ? -7.108 6.411 26.624 1.00 94.94 125 LYS A C 1
ATOM 977 O O . LYS A 1 125 ? -6.630 6.006 25.566 1.00 94.94 125 LYS A O 1
ATOM 982 N N . LYS A 1 126 ? -6.387 6.549 27.731 1.00 95.56 126 LYS A N 1
ATOM 983 C CA . LYS A 1 126 ? -5.042 5.995 27.850 1.00 95.56 126 LYS A CA 1
ATOM 984 C C . LYS A 1 126 ? -5.129 4.476 27.965 1.00 95.56 126 LYS A C 1
ATOM 986 O O . LYS A 1 126 ? -5.790 3.961 28.870 1.00 95.56 126 LYS A O 1
ATOM 991 N N . ILE A 1 127 ? -4.474 3.763 27.057 1.00 95.38 127 ILE A N 1
ATOM 992 C CA . ILE A 1 127 ? -4.356 2.303 27.119 1.00 95.38 127 ILE A CA 1
ATOM 993 C C . ILE A 1 127 ? -3.001 1.922 27.718 1.00 95.38 127 ILE A C 1
ATOM 995 O O . ILE A 1 127 ? -2.059 2.710 27.703 1.00 95.38 127 ILE A O 1
ATOM 999 N N . GLN A 1 128 ? -2.904 0.721 28.281 1.00 97.00 128 GLN A N 1
ATOM 1000 C CA . GLN A 1 128 ? -1.630 0.214 28.792 1.00 97.00 128 GLN A CA 1
ATOM 1001 C C . GLN A 1 128 ? -0.825 -0.436 27.658 1.00 97.00 128 GLN A C 1
ATOM 1003 O O . GLN A 1 128 ? -1.434 -1.026 26.761 1.00 97.00 128 GLN A O 1
ATOM 1008 N N . PRO A 1 129 ? 0.516 -0.406 27.696 1.00 97.69 129 PRO A N 1
ATOM 1009 C CA . PRO A 1 129 ? 1.333 -1.233 26.815 1.00 97.69 129 PRO A CA 1
ATOM 1010 C C . PRO A 1 129 ? 0.923 -2.708 26.896 1.00 97.69 129 PRO A C 1
ATOM 1012 O O . PRO A 1 129 ? 0.576 -3.216 27.965 1.00 97.69 129 PRO A O 1
ATOM 1015 N N . GLY A 1 130 ? 0.945 -3.403 25.762 1.00 98.00 130 GLY A N 1
ATOM 1016 C CA . GLY A 1 130 ? 0.486 -4.785 25.686 1.00 98.00 130 GLY A CA 1
ATOM 1017 C C . GLY A 1 130 ? 0.076 -5.219 24.286 1.00 98.00 130 GLY A C 1
ATOM 1018 O O . GLY A 1 130 ? 0.157 -4.459 23.322 1.00 98.00 130 GLY A O 1
ATOM 1019 N N . LYS A 1 131 ? -0.368 -6.473 24.186 1.00 98.31 131 LYS A N 1
ATOM 1020 C CA . LYS A 1 131 ? -0.895 -7.060 22.952 1.00 98.31 131 LYS A CA 1
ATOM 1021 C C . LYS A 1 131 ? -2.409 -6.916 22.920 1.00 98.31 131 LYS A C 1
ATOM 1023 O O . LYS A 1 131 ? -3.079 -7.313 23.870 1.00 98.31 131 LYS A O 1
ATOM 1028 N N . TYR A 1 132 ? -2.931 -6.400 21.817 1.00 98.50 132 TYR A N 1
ATOM 1029 C CA . TYR A 1 132 ? -4.358 -6.184 21.630 1.00 98.50 132 TYR A CA 1
ATOM 1030 C C . TYR A 1 132 ? -4.835 -6.767 20.311 1.00 98.50 132 TYR A C 1
ATOM 1032 O O . TYR A 1 132 ? -4.100 -6.790 19.321 1.00 98.50 132 TYR A O 1
ATOM 1040 N N . LYS A 1 133 ? -6.106 -7.164 20.288 1.00 98.75 133 LYS A N 1
ATOM 1041 C CA . LYS A 1 133 ? -6.811 -7.398 19.037 1.00 98.75 133 LYS A CA 1
ATOM 1042 C C . LYS A 1 133 ? -7.080 -6.056 18.370 1.00 98.75 133 LYS A C 1
ATOM 1044 O O . LYS A 1 133 ? -7.551 -5.126 19.029 1.00 98.75 133 LYS A O 1
ATOM 1049 N N . VAL A 1 134 ? -6.786 -5.951 17.081 1.00 98.81 134 VAL A N 1
ATOM 1050 C CA . VAL A 1 134 ? -6.960 -4.705 16.333 1.00 98.81 134 VAL A CA 1
ATOM 1051 C C . VAL A 1 134 ? -7.618 -4.949 14.989 1.00 98.81 134 VAL A C 1
ATOM 1053 O O . VAL A 1 134 ? -7.414 -5.988 14.365 1.00 98.81 134 VAL A O 1
ATOM 1056 N N . TYR A 1 135 ? -8.383 -3.968 14.534 1.00 98.75 135 TYR A N 1
ATOM 1057 C CA . TYR A 1 135 ? -8.741 -3.814 13.137 1.00 98.75 135 TYR A CA 1
ATOM 1058 C C . TYR A 1 135 ? -7.858 -2.729 12.519 1.00 98.75 135 TYR A C 1
ATOM 1060 O O . TYR A 1 135 ? -7.869 -1.588 12.975 1.00 98.75 135 TYR A O 1
ATOM 1068 N N . LEU A 1 136 ? -7.100 -3.095 11.491 1.00 98.56 136 LEU A N 1
ATOM 1069 C CA . LEU A 1 136 ? -6.363 -2.190 10.621 1.00 98.56 136 LEU A CA 1
ATOM 1070 C C . LEU A 1 136 ? -7.291 -1.785 9.478 1.00 98.56 136 LEU A C 1
ATOM 1072 O O . LEU A 1 136 ? -7.640 -2.624 8.647 1.00 98.56 136 LEU A O 1
ATOM 1076 N N . ALA A 1 137 ? -7.698 -0.518 9.431 1.00 97.44 137 ALA A N 1
ATOM 1077 C CA . ALA A 1 137 ? -8.411 0.014 8.274 1.00 97.44 137 ALA A CA 1
ATOM 1078 C C . ALA A 1 137 ? -7.504 0.013 7.022 1.00 97.44 137 ALA A C 1
ATOM 1080 O O . ALA A 1 137 ? -6.279 -0.006 7.174 1.00 97.44 137 ALA A O 1
ATOM 1081 N N . PRO A 1 138 ? -8.061 0.080 5.796 1.00 96.94 138 PRO A N 1
ATOM 1082 C CA . PRO A 1 138 ? -7.265 0.111 4.565 1.00 96.94 138 PRO A CA 1
ATOM 1083 C C . PRO A 1 138 ? -6.129 1.144 4.572 1.00 96.94 138 PRO A C 1
ATOM 1085 O O . PRO A 1 138 ? -5.002 0.815 4.209 1.00 96.94 138 PRO A O 1
ATOM 1088 N N . ALA A 1 139 ? -6.377 2.354 5.084 1.00 94.31 139 ALA A N 1
ATOM 1089 C CA . ALA A 1 139 ? -5.346 3.386 5.215 1.00 94.31 139 ALA A CA 1
ATOM 1090 C C . ALA A 1 139 ? -4.220 2.994 6.198 1.00 94.31 139 ALA A C 1
ATOM 1092 O O . ALA A 1 139 ? -3.043 3.166 5.891 1.00 94.31 139 ALA A O 1
ATOM 1093 N N . ALA A 1 140 ? -4.545 2.400 7.352 1.00 96.69 140 ALA A N 1
ATOM 1094 C CA . ALA A 1 140 ? -3.544 1.862 8.279 1.00 96.69 140 ALA A CA 1
ATOM 1095 C C . ALA A 1 140 ? -2.740 0.702 7.664 1.00 96.69 140 ALA A C 1
ATOM 1097 O O . ALA A 1 140 ? -1.533 0.597 7.890 1.00 96.69 140 ALA A O 1
ATOM 1098 N N . LEU A 1 141 ? -3.385 -0.161 6.870 1.00 97.69 141 LEU A N 1
ATOM 1099 C CA . LEU A 1 141 ? -2.688 -1.220 6.143 1.00 97.69 141 LEU A CA 1
ATOM 1100 C C . LEU A 1 141 ? -1.775 -0.650 5.048 1.00 97.69 141 LEU A C 1
ATOM 1102 O O . LEU A 1 141 ? -0.694 -1.197 4.830 1.00 97.69 141 LEU A O 1
ATOM 1106 N N . SER A 1 142 ? -2.166 0.448 4.394 1.00 96.00 142 SER A N 1
ATOM 1107 C CA . SER A 1 142 ? -1.325 1.118 3.395 1.00 96.00 142 SER A CA 1
ATOM 1108 C C . SER A 1 142 ? -0.000 1.580 3.980 1.00 96.00 142 SER A C 1
ATOM 1110 O O . SER A 1 142 ? 1.056 1.284 3.417 1.00 96.00 142 SER A O 1
ATOM 1112 N N . GLU A 1 143 ? -0.038 2.186 5.166 1.00 95.62 143 GLU A N 1
ATOM 1113 C CA . GLU A 1 143 ? 1.164 2.560 5.910 1.00 95.62 143 GLU A CA 1
ATOM 1114 C C . GLU A 1 143 ? 2.049 1.338 6.181 1.00 95.62 143 GLU A C 1
ATOM 1116 O O . GLU A 1 143 ? 3.221 1.327 5.811 1.00 95.62 143 GLU A O 1
ATOM 1121 N N . ILE A 1 144 ? 1.482 0.252 6.722 1.00 96.31 144 ILE A N 1
ATOM 1122 C CA . ILE A 1 144 ? 2.221 -1.000 6.972 1.00 96.31 144 ILE A CA 1
ATOM 1123 C C . ILE A 1 144 ? 2.824 -1.578 5.688 1.00 96.31 144 ILE A C 1
ATOM 1125 O O . ILE A 1 144 ? 3.933 -2.106 5.715 1.00 96.31 144 ILE A O 1
ATOM 1129 N N . SER A 1 145 ? 2.139 -1.465 4.550 1.00 96.25 145 SER A N 1
ATOM 1130 C CA . SER A 1 145 ? 2.626 -1.994 3.273 1.00 96.25 145 SER A CA 1
ATOM 1131 C C . SER A 1 145 ? 3.912 -1.320 2.769 1.00 96.25 145 SER A C 1
ATOM 1133 O O . SER A 1 145 ? 4.575 -1.869 1.890 1.00 96.25 145 SER A O 1
ATOM 1135 N N . GLN A 1 146 ? 4.308 -0.168 3.330 1.00 93.31 146 GLN A N 1
ATOM 1136 C CA . GLN A 1 146 ? 5.573 0.505 3.000 1.00 93.31 146 GLN A CA 1
ATOM 1137 C C . GLN A 1 146 ? 6.805 -0.362 3.286 1.00 93.31 146 GLN A C 1
ATOM 1139 O O . GLN A 1 146 ? 7.863 -0.136 2.706 1.00 93.31 146 GLN A O 1
ATOM 1144 N N . VAL A 1 147 ? 6.677 -1.426 4.086 1.00 95.69 147 VAL A N 1
ATOM 1145 C CA . VAL A 1 147 ? 7.739 -2.433 4.242 1.00 95.69 147 VAL A CA 1
ATOM 1146 C C . VAL A 1 147 ? 8.242 -2.999 2.913 1.00 95.69 147 VAL A C 1
ATOM 1148 O O . VAL A 1 147 ? 9.419 -3.347 2.799 1.00 95.69 147 VAL A O 1
ATOM 1151 N N . PHE A 1 148 ? 7.383 -3.082 1.891 1.00 95.44 148 PHE A N 1
ATOM 1152 C CA . PHE A 1 148 ? 7.786 -3.538 0.562 1.00 95.44 148 PHE A CA 1
ATOM 1153 C C . PHE A 1 148 ? 8.702 -2.536 -0.140 1.00 95.44 148 PHE A C 1
ATOM 1155 O O . PHE A 1 148 ? 9.662 -2.947 -0.789 1.00 95.44 148 PHE A O 1
ATOM 1162 N N . ASP A 1 149 ? 8.453 -1.242 0.054 1.00 93.00 149 ASP A N 1
ATOM 1163 C CA . ASP A 1 149 ? 9.299 -0.154 -0.442 1.00 93.00 149 ASP A CA 1
ATOM 1164 C C . ASP A 1 149 ? 10.654 -0.120 0.289 1.00 93.00 149 ASP A C 1
ATOM 1166 O O . ASP A 1 149 ? 11.660 0.325 -0.258 1.00 93.00 149 ASP A O 1
ATOM 1170 N N . MET A 1 150 ? 10.705 -0.689 1.496 1.00 93.56 150 MET A N 1
ATOM 1171 C CA . MET A 1 150 ? 11.911 -0.850 2.309 1.00 93.56 150 MET A CA 1
ATOM 1172 C C . MET A 1 150 ? 12.606 -2.213 2.120 1.00 93.56 150 MET A C 1
ATOM 1174 O O . MET A 1 150 ? 13.301 -2.685 3.024 1.00 93.56 150 MET A O 1
ATOM 1178 N N . GLY A 1 151 ? 12.404 -2.868 0.972 1.00 93.88 151 GLY A N 1
ATOM 1179 C CA . GLY A 1 151 ? 13.162 -4.057 0.567 1.00 93.88 151 GLY A CA 1
ATOM 1180 C C . GLY A 1 151 ? 12.624 -5.400 1.069 1.00 93.88 151 GLY A C 1
ATOM 1181 O O . GLY A 1 151 ? 13.294 -6.421 0.899 1.00 93.88 151 GLY A O 1
ATOM 1182 N N . ALA A 1 152 ? 11.416 -5.460 1.648 1.00 95.88 152 ALA A N 1
ATOM 1183 C CA . ALA A 1 152 ? 10.871 -6.722 2.163 1.00 95.88 152 ALA A CA 1
ATOM 1184 C C . ALA A 1 152 ? 10.721 -7.817 1.091 1.00 95.88 152 ALA A C 1
ATOM 1186 O O . ALA A 1 152 ? 10.811 -8.989 1.435 1.00 95.88 152 ALA A O 1
ATOM 1187 N N . LEU A 1 153 ? 10.540 -7.462 -0.187 1.00 96.06 153 LEU A N 1
ATOM 1188 C CA . LEU A 1 153 ? 10.404 -8.413 -1.303 1.00 96.06 153 LEU A CA 1
ATOM 1189 C C . LEU A 1 153 ? 11.490 -8.267 -2.383 1.00 96.06 153 LEU A C 1
ATOM 1191 O O . LEU A 1 153 ? 11.348 -8.835 -3.463 1.00 96.06 153 LEU A O 1
ATOM 1195 N N . SER A 1 154 ? 12.575 -7.540 -2.109 1.00 97.56 154 SER A N 1
ATOM 1196 C CA . SER A 1 154 ? 13.668 -7.353 -3.070 1.00 97.56 154 SER A CA 1
ATOM 1197 C C . SER A 1 154 ? 14.615 -8.553 -3.086 1.00 97.56 154 SER A C 1
ATOM 1199 O O . SER A 1 154 ? 15.097 -9.010 -2.043 1.00 97.56 154 SER A O 1
ATOM 1201 N N . TYR A 1 155 ? 14.934 -9.042 -4.284 1.00 97.62 155 TYR A N 1
ATOM 1202 C CA . TYR A 1 155 ? 15.931 -10.091 -4.469 1.00 97.62 155 TYR A CA 1
ATOM 1203 C C . TYR A 1 155 ? 17.355 -9.590 -4.220 1.00 97.62 155 TYR A C 1
ATOM 1205 O O . TYR A 1 155 ? 18.156 -10.302 -3.613 1.00 97.62 155 TYR A O 1
ATOM 1213 N N . ARG A 1 156 ? 17.668 -8.351 -4.611 1.00 96.88 156 ARG A N 1
ATOM 1214 C CA . ARG A 1 156 ? 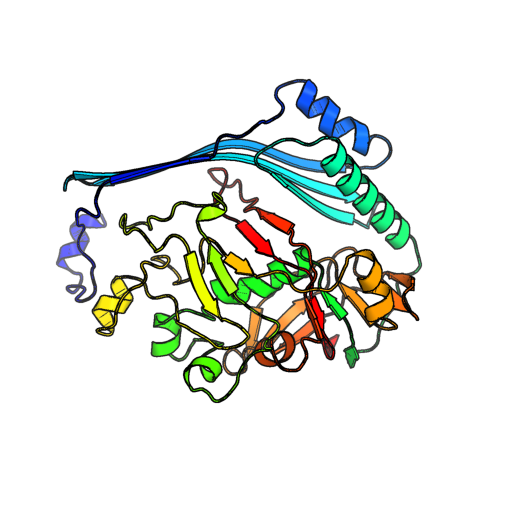18.921 -7.670 -4.267 1.00 96.88 156 ARG A CA 1
ATOM 1215 C C . ARG A 1 156 ? 19.119 -7.623 -2.759 1.00 96.88 156 ARG A C 1
ATOM 1217 O O . ARG A 1 156 ? 20.153 -8.071 -2.267 1.00 96.88 156 ARG A O 1
ATOM 1224 N N . GLU A 1 157 ? 18.118 -7.162 -2.013 1.00 96.81 157 GLU A N 1
ATOM 1225 C CA . GLU A 1 157 ? 18.217 -7.118 -0.554 1.00 96.81 157 GLU A CA 1
ATOM 1226 C C . GLU A 1 157 ? 18.303 -8.526 0.052 1.00 96.81 157 GLU A C 1
ATOM 1228 O O . GLU A 1 157 ? 19.001 -8.733 1.043 1.00 96.81 157 GLU A O 1
ATOM 1233 N N . TYR A 1 158 ? 17.688 -9.541 -0.567 1.00 96.94 158 TYR A N 1
ATOM 1234 C CA . TYR A 1 158 ? 17.852 -10.934 -0.138 1.00 96.94 158 TYR A CA 1
ATOM 1235 C C . TYR A 1 158 ? 19.301 -11.403 -0.287 1.00 96.94 158 TYR A C 1
ATOM 1237 O O . TYR A 1 158 ? 19.868 -11.960 0.657 1.00 96.94 158 TYR A O 1
ATOM 1245 N N . LYS A 1 159 ? 19.934 -11.119 -1.430 1.00 96.62 159 LYS A N 1
ATOM 1246 C CA . LYS A 1 159 ? 21.345 -11.443 -1.676 1.00 96.62 159 LYS A CA 1
ATOM 1247 C C . LYS A 1 159 ? 22.298 -10.675 -0.761 1.00 96.62 159 LYS A C 1
ATOM 1249 O O . LYS A 1 159 ? 23.294 -11.255 -0.337 1.00 96.62 159 LYS A O 1
ATOM 1254 N N . ASN A 1 160 ? 21.950 -9.445 -0.392 1.00 94.62 160 ASN A N 1
ATOM 1255 C CA . ASN A 1 160 ? 22.717 -8.611 0.537 1.00 94.62 160 ASN A CA 1
ATOM 1256 C C . ASN A 1 160 ? 22.454 -8.925 2.023 1.00 94.62 160 ASN A C 1
ATOM 1258 O O . ASN A 1 160 ? 23.098 -8.348 2.895 1.00 94.62 160 ASN A O 1
ATOM 1262 N N . GLY A 1 161 ? 21.520 -9.831 2.340 1.00 94.44 161 GLY A N 1
ATOM 1263 C CA . GLY A 1 161 ? 21.157 -10.168 3.723 1.00 94.44 161 GLY A CA 1
ATOM 1264 C C . GLY A 1 161 ? 20.272 -9.130 4.429 1.00 94.44 161 GLY A C 1
ATOM 1265 O O . GLY A 1 161 ? 20.100 -9.210 5.646 1.00 94.44 161 GLY A O 1
ATOM 1266 N N . ALA A 1 162 ? 19.693 -8.193 3.677 1.00 94.88 162 ALA A N 1
ATOM 1267 C CA . ALA A 1 162 ? 18.837 -7.102 4.141 1.00 94.88 162 ALA A CA 1
ATOM 1268 C C . ALA A 1 162 ? 17.347 -7.271 3.758 1.00 94.88 162 ALA A C 1
ATOM 1270 O O . ALA A 1 162 ? 16.545 -6.360 3.937 1.00 94.88 162 ALA A O 1
ATOM 1271 N N . CYS A 1 163 ? 16.933 -8.433 3.247 1.00 95.62 163 CYS A N 1
ATOM 1272 C CA . CYS A 1 163 ? 15.519 -8.713 2.979 1.00 95.62 163 CYS A CA 1
ATOM 1273 C C . CYS A 1 163 ? 14.782 -9.124 4.259 1.00 95.62 163 CYS A C 1
ATOM 1275 O O . CYS A 1 163 ? 15.032 -10.200 4.811 1.00 95.62 163 CYS A O 1
ATOM 1277 N N . ALA A 1 164 ? 13.811 -8.311 4.682 1.00 94.38 164 ALA A N 1
ATOM 1278 C CA . ALA A 1 164 ? 12.998 -8.594 5.864 1.00 94.38 164 ALA A CA 1
ATOM 1279 C C . ALA A 1 164 ? 12.241 -9.933 5.769 1.00 94.38 164 ALA A C 1
ATOM 1281 O O . ALA A 1 164 ? 12.055 -10.619 6.774 1.00 94.38 164 ALA A O 1
ATOM 1282 N N . PHE A 1 165 ? 11.814 -10.346 4.566 1.00 95.81 165 PHE A N 1
ATOM 1283 C CA . PHE A 1 165 ? 11.063 -11.596 4.363 1.00 95.81 165 PHE A CA 1
ATOM 1284 C C . PHE A 1 165 ? 11.935 -12.777 3.932 1.00 95.81 165 PHE A C 1
ATOM 1286 O O . PHE A 1 165 ? 11.428 -13.800 3.470 1.00 95.81 165 PHE A O 1
ATOM 1293 N N . LYS A 1 166 ? 13.247 -12.705 4.176 1.00 95.88 166 LYS A N 1
ATOM 1294 C CA . LYS A 1 166 ? 14.187 -13.811 3.961 1.00 95.88 166 LYS A CA 1
ATOM 1295 C C . LYS A 1 166 ? 13.696 -15.146 4.547 1.00 95.88 166 LYS A C 1
ATOM 1297 O O . LYS A 1 166 ? 13.826 -16.180 3.899 1.00 95.88 166 LYS A O 1
ATOM 1302 N N . LYS A 1 167 ? 13.062 -15.136 5.726 1.00 96.62 167 LYS A N 1
ATOM 1303 C CA . LYS A 1 167 ? 12.529 -16.355 6.367 1.00 96.62 167 LYS A CA 1
ATOM 1304 C C . LYS A 1 167 ? 11.408 -17.038 5.573 1.00 96.62 167 LYS A C 1
ATOM 1306 O O . LYS A 1 167 ? 11.238 -18.248 5.713 1.00 96.62 167 LYS A O 1
ATOM 1311 N N . LEU A 1 168 ? 10.666 -16.294 4.746 1.00 96.94 168 LEU A N 1
ATOM 1312 C CA . LEU A 1 168 ? 9.677 -16.865 3.826 1.00 96.94 168 LEU A CA 1
ATOM 1313 C C . LEU A 1 168 ? 10.378 -17.583 2.663 1.00 96.94 168 LEU A C 1
ATOM 1315 O O . LEU A 1 168 ? 10.037 -18.721 2.352 1.00 96.94 168 LEU A O 1
ATOM 1319 N N . MET A 1 169 ? 11.414 -16.964 2.081 1.00 94.31 169 MET A N 1
ATOM 1320 C CA . MET A 1 169 ? 12.239 -17.577 1.025 1.00 94.31 169 MET A CA 1
ATOM 1321 C C . MET A 1 169 ? 12.920 -18.865 1.488 1.00 94.31 169 MET A C 1
ATOM 1323 O O . MET A 1 169 ? 12.967 -19.856 0.764 1.00 94.31 169 MET A O 1
ATOM 1327 N N . GLU A 1 170 ? 13.428 -18.859 2.718 1.00 95.38 170 GLU A N 1
ATOM 1328 C CA . GLU A 1 170 ? 14.097 -20.005 3.337 1.00 95.38 170 GLU A CA 1
ATOM 1329 C C . GLU A 1 170 ? 13.115 -21.042 3.901 1.00 95.38 170 GLU A C 1
ATOM 1331 O O . GLU A 1 170 ? 13.545 -22.029 4.496 1.00 95.38 170 GLU A O 1
ATOM 1336 N N . LYS A 1 171 ? 11.802 -20.831 3.719 1.00 95.62 171 LYS A N 1
ATOM 1337 C CA . LYS A 1 171 ? 10.722 -21.716 4.181 1.00 95.62 171 LYS A CA 1
ATOM 1338 C C . LYS A 1 171 ? 10.746 -21.988 5.691 1.00 95.62 171 LYS A C 1
ATOM 1340 O O . LYS A 1 171 ? 10.252 -23.013 6.151 1.00 95.62 171 LYS A O 1
ATOM 1345 N N . GLN A 1 172 ? 11.303 -21.064 6.471 1.00 96.38 172 GLN A N 1
ATOM 1346 C CA . GLN A 1 172 ? 11.304 -21.116 7.938 1.00 96.38 172 GLN A CA 1
ATOM 1347 C C . GLN A 1 172 ? 9.999 -20.571 8.527 1.00 96.38 172 GLN A C 1
ATOM 1349 O O . GLN A 1 172 ? 9.664 -20.850 9.677 1.00 96.38 172 GLN A O 1
ATOM 1354 N N . ARG A 1 173 ? 9.281 -19.751 7.755 1.00 96.12 173 ARG A N 1
ATOM 1355 C CA . ARG A 1 173 ? 7.993 -19.153 8.105 1.00 96.12 173 ARG A CA 1
ATOM 1356 C C . ARG A 1 173 ? 7.079 -19.168 6.880 1.00 96.12 173 ARG A C 1
ATOM 1358 O O . ARG A 1 173 ? 7.557 -19.127 5.749 1.00 96.12 173 ARG A O 1
ATOM 1365 N N . THR A 1 174 ? 5.776 -19.168 7.122 1.00 95.31 174 THR A N 1
ATOM 1366 C CA . THR A 1 174 ? 4.732 -18.904 6.124 1.00 95.31 174 THR A CA 1
ATOM 1367 C C . THR A 1 174 ? 3.832 -17.786 6.635 1.00 95.31 174 THR A C 1
ATOM 1369 O O . THR A 1 174 ? 3.791 -17.522 7.841 1.00 95.31 174 THR A O 1
ATOM 1372 N N . LEU A 1 175 ? 3.127 -17.123 5.723 1.00 98.50 175 LEU A N 1
ATOM 1373 C CA . LEU A 1 175 ? 2.076 -16.171 6.072 1.00 98.50 175 LEU A CA 1
ATOM 1374 C C . LEU A 1 175 ? 0.723 -16.897 6.154 1.00 98.50 175 LEU A C 1
ATOM 1376 O O . LEU A 1 175 ? 0.637 -18.109 5.939 1.00 98.50 175 LEU A O 1
ATOM 1380 N N . SER A 1 176 ? -0.332 -16.167 6.504 1.00 98.69 176 SER A N 1
ATOM 1381 C CA . SER A 1 176 ? -1.679 -16.719 6.614 1.00 98.69 176 SER A CA 1
ATOM 1382 C C . SER A 1 176 ? -2.229 -17.108 5.239 1.00 98.69 176 SER A C 1
ATOM 1384 O O . SER A 1 176 ? -2.085 -16.321 4.300 1.00 98.69 176 SER A O 1
ATOM 1386 N N . PRO A 1 177 ? -2.959 -18.232 5.118 1.00 98.75 177 PRO A N 1
ATOM 1387 C CA . PRO A 1 177 ? -3.717 -18.570 3.911 1.00 98.75 177 PRO A CA 1
ATOM 1388 C C . PRO A 1 177 ? -4.716 -17.493 3.472 1.00 98.75 177 PRO A C 1
ATOM 1390 O O . PRO A 1 177 ? -5.108 -17.447 2.313 1.00 98.75 177 PRO A O 1
ATOM 1393 N N . LEU A 1 178 ? -5.106 -16.596 4.383 1.00 98.81 178 LEU A N 1
ATOM 1394 C CA . LEU A 1 178 ? -5.994 -15.470 4.091 1.00 98.81 178 LEU A CA 1
ATOM 1395 C C . LEU A 1 178 ? -5.323 -14.355 3.275 1.00 98.81 178 LEU A C 1
ATOM 1397 O O . LEU A 1 178 ? -6.002 -13.417 2.865 1.00 98.81 178 LEU A O 1
ATOM 1401 N N . LEU A 1 179 ? -4.003 -14.411 3.074 1.00 98.75 179 LEU A N 1
ATOM 1402 C CA . LEU A 1 179 ? -3.240 -13.332 2.464 1.00 98.75 179 LEU A CA 1
ATOM 1403 C C . LEU A 1 179 ? -2.746 -13.697 1.066 1.00 98.75 179 LEU A C 1
ATOM 1405 O O . LEU A 1 179 ? -1.946 -14.616 0.892 1.00 98.75 179 LEU A O 1
ATOM 1409 N N . SER A 1 180 ? -3.144 -12.894 0.081 1.00 98.75 180 SER A N 1
ATOM 1410 C CA . SER A 1 180 ? -2.554 -12.901 -1.258 1.00 98.75 180 SER A CA 1
ATOM 1411 C C . SER A 1 180 ? -2.152 -11.485 -1.659 1.00 98.75 180 SER A C 1
ATOM 1413 O O . SER A 1 180 ? -2.917 -10.541 -1.465 1.00 98.75 180 SER A O 1
ATOM 1415 N N . ILE A 1 181 ? -0.939 -11.346 -2.192 1.00 98.69 181 ILE A N 1
ATOM 1416 C CA . ILE A 1 181 ? -0.303 -10.077 -2.561 1.00 98.69 181 ILE A CA 1
ATOM 1417 C C . ILE A 1 181 ? 0.235 -10.209 -3.985 1.00 98.69 181 ILE A C 1
ATOM 1419 O O . ILE A 1 181 ? 0.884 -11.204 -4.320 1.00 98.69 181 ILE A O 1
ATOM 1423 N N . SER A 1 182 ? 0.013 -9.199 -4.817 1.00 98.44 182 SER A N 1
ATOM 1424 C CA . SER A 1 182 ? 0.460 -9.186 -6.212 1.00 98.44 182 SER A CA 1
ATOM 1425 C C . SER A 1 182 ? 0.893 -7.797 -6.677 1.00 98.44 182 SER A C 1
ATOM 1427 O O . SER A 1 182 ? 0.539 -6.790 -6.062 1.00 98.44 182 SER A O 1
ATOM 1429 N N . GLU A 1 183 ? 1.635 -7.746 -7.786 1.00 96.88 183 GLU A N 1
ATOM 1430 C CA . GLU A 1 183 ? 1.561 -6.590 -8.680 1.00 96.88 183 GLU A CA 1
ATOM 1431 C C . GLU A 1 183 ? 0.371 -6.763 -9.623 1.00 96.88 183 GLU A C 1
ATOM 1433 O O . GLU A 1 183 ? 0.272 -7.782 -10.310 1.00 96.88 183 GLU A O 1
ATOM 1438 N N . ASN A 1 184 ? -0.504 -5.766 -9.706 1.00 97.44 184 ASN A N 1
ATOM 1439 C CA . ASN A 1 184 ? -1.653 -5.772 -10.599 1.00 97.44 184 ASN A CA 1
ATOM 1440 C C . ASN A 1 184 ? -1.719 -4.476 -11.412 1.00 97.44 184 ASN A C 1
ATOM 1442 O O . ASN A 1 184 ? -2.349 -3.490 -11.029 1.00 97.44 184 ASN A O 1
ATOM 1446 N N . PHE A 1 185 ? -1.103 -4.483 -12.590 1.00 96.94 185 PHE A N 1
ATOM 1447 C CA . PHE A 1 185 ? -1.097 -3.318 -13.470 1.00 96.94 185 PHE A CA 1
ATOM 1448 C C . PHE A 1 185 ? -2.438 -3.077 -14.176 1.00 96.94 185 PHE A C 1
ATOM 1450 O O . PHE A 1 185 ? -2.629 -2.002 -14.742 1.00 96.94 185 PHE A O 1
ATOM 1457 N N . LYS A 1 186 ? -3.402 -4.011 -14.089 1.00 95.69 186 LYS A N 1
ATOM 1458 C CA . LYS A 1 186 ? -4.783 -3.785 -14.566 1.00 95.69 186 LYS A CA 1
ATOM 1459 C C . LYS A 1 186 ? -5.500 -2.683 -13.793 1.00 95.69 186 LYS A C 1
ATOM 1461 O O . LYS A 1 186 ? -6.514 -2.182 -14.262 1.00 95.69 186 LYS A O 1
ATOM 1466 N N . LEU A 1 187 ? -4.989 -2.313 -12.615 1.00 95.06 187 LEU A N 1
ATOM 1467 C CA . LEU A 1 187 ? -5.520 -1.204 -11.825 1.00 95.06 187 LEU A CA 1
ATOM 1468 C C . LEU A 1 187 ? -5.377 0.151 -12.533 1.00 95.06 187 LEU A C 1
ATOM 1470 O O . LEU A 1 187 ? -6.034 1.103 -12.127 1.00 95.06 187 LEU A O 1
ATOM 1474 N N . GLY A 1 188 ? -4.504 0.270 -13.543 1.00 95.44 188 GLY A N 1
ATOM 1475 C CA . GLY A 1 188 ? -4.320 1.521 -14.285 1.00 95.44 188 GLY A CA 1
ATOM 1476 C C . GLY A 1 188 ? -3.720 2.662 -13.459 1.00 95.44 188 GLY A C 1
ATOM 1477 O O . GLY A 1 188 ? -3.819 3.824 -13.847 1.00 95.44 188 GLY A O 1
ATOM 1478 N N . LEU A 1 189 ? -3.106 2.356 -12.311 1.00 93.75 189 LEU A N 1
ATOM 1479 C CA . LEU A 1 189 ? -2.493 3.353 -11.424 1.00 93.75 189 LEU A CA 1
ATOM 1480 C C . LEU A 1 189 ? -1.082 3.759 -11.877 1.00 93.75 189 LEU A C 1
ATOM 1482 O O . LEU A 1 189 ? -0.629 4.857 -11.569 1.00 93.75 189 LEU A O 1
ATOM 1486 N N . THR A 1 190 ? -0.375 2.881 -12.591 1.00 94.88 190 THR A N 1
ATOM 1487 C CA . THR A 1 190 ? 1.027 3.066 -12.996 1.00 94.88 190 THR A CA 1
ATOM 1488 C C . THR A 1 190 ? 1.331 2.274 -14.279 1.00 94.88 190 THR A C 1
ATOM 1490 O O . THR A 1 190 ? 0.665 1.260 -14.529 1.00 94.88 190 THR A O 1
ATOM 1493 N N . PRO A 1 191 ? 2.323 2.672 -15.099 1.00 96.19 191 PRO A N 1
ATOM 1494 C CA . PRO A 1 191 ? 2.748 1.893 -16.260 1.00 96.19 191 PRO A CA 1
ATOM 1495 C C . PRO A 1 191 ? 3.368 0.536 -15.899 1.00 96.19 191 PRO A C 1
ATOM 1497 O O . PRO A 1 191 ? 4.105 0.389 -14.923 1.00 96.19 191 PRO A O 1
ATOM 1500 N N . ARG A 1 192 ? 3.155 -0.449 -16.782 1.00 95.88 192 ARG A N 1
ATOM 1501 C CA . ARG A 1 192 ? 3.829 -1.761 -16.738 1.00 95.88 192 ARG A CA 1
ATOM 1502 C C . ARG A 1 192 ? 5.317 -1.672 -17.051 1.00 95.88 192 ARG A C 1
ATOM 1504 O O . ARG A 1 192 ? 6.113 -2.409 -16.464 1.00 95.88 192 ARG A O 1
ATOM 1511 N N . PHE A 1 193 ? 5.697 -0.794 -17.976 1.00 96.62 193 PHE A N 1
ATOM 1512 C CA . PHE A 1 193 ? 7.095 -0.619 -18.349 1.00 96.62 193 PHE A CA 1
ATOM 1513 C C . PHE A 1 193 ? 7.868 0.067 -17.219 1.00 96.62 193 PHE A C 1
ATOM 1515 O O . PHE A 1 193 ? 7.349 0.967 -16.561 1.00 96.62 193 PHE A O 1
ATOM 1522 N N . ASN A 1 194 ? 9.084 -0.394 -16.937 1.00 95.06 194 ASN A N 1
ATOM 1523 C CA . ASN A 1 194 ? 9.966 0.248 -15.959 1.00 95.06 194 ASN A CA 1
ATOM 1524 C C . ASN A 1 194 ? 10.790 1.382 -16.614 1.00 95.06 194 ASN A C 1
ATOM 1526 O O . ASN A 1 194 ? 10.564 1.755 -17.766 1.00 95.06 194 ASN A O 1
ATOM 1530 N N . SER A 1 195 ? 11.779 1.936 -15.904 1.00 93.00 195 SER A N 1
ATOM 1531 C CA . SER A 1 195 ? 12.627 3.016 -16.438 1.00 93.00 195 SER A CA 1
ATOM 1532 C C . SER A 1 195 ? 13.478 2.608 -17.650 1.00 93.00 195 SER A C 1
ATOM 1534 O O . SER A 1 195 ? 13.919 3.477 -18.396 1.00 93.00 195 SER A O 1
ATOM 1536 N N . LEU A 1 196 ? 13.712 1.309 -17.864 1.00 94.25 196 LEU A N 1
ATOM 1537 C CA . LEU A 1 196 ? 14.399 0.780 -19.047 1.00 94.25 196 LEU A CA 1
ATOM 1538 C C . LEU A 1 196 ? 13.431 0.512 -20.214 1.00 94.25 196 LEU A C 1
ATOM 1540 O O . LEU A 1 196 ? 13.878 0.303 -21.337 1.00 94.25 196 LEU A O 1
ATOM 1544 N N . GLY A 1 197 ? 12.117 0.578 -19.971 1.00 95.81 197 GLY A N 1
ATOM 1545 C CA . GLY A 1 197 ? 11.066 0.215 -20.924 1.00 95.81 197 GLY A CA 1
ATOM 1546 C C . GLY A 1 197 ? 10.659 -1.253 -20.869 1.00 95.81 197 GLY A C 1
ATOM 1547 O O . GLY A 1 197 ? 9.855 -1.705 -21.671 1.00 95.81 197 GLY A O 1
ATOM 1548 N N . GLU A 1 198 ? 11.178 -2.020 -19.915 1.00 96.00 198 GLU A N 1
ATOM 1549 C CA . GLU A 1 198 ? 10.883 -3.445 -19.826 1.00 96.00 198 GLU A CA 1
ATOM 1550 C C . GLU A 1 198 ? 9.463 -3.670 -19.307 1.00 96.00 198 GLU A C 1
ATOM 1552 O O . GLU A 1 198 ? 9.099 -3.189 -18.230 1.00 96.00 198 GLU A O 1
ATOM 1557 N N . LEU A 1 199 ? 8.658 -4.410 -20.069 1.00 95.62 199 LEU A N 1
ATOM 1558 C CA . LEU A 1 199 ? 7.256 -4.669 -19.757 1.00 95.62 199 LEU A CA 1
ATOM 1559 C C . LEU A 1 199 ? 7.107 -5.824 -18.764 1.00 95.62 199 LEU A C 1
ATOM 1561 O O . LEU A 1 199 ? 7.191 -6.995 -19.136 1.00 95.62 199 LEU A O 1
ATOM 1565 N N . ALA A 1 200 ? 6.790 -5.494 -17.512 1.00 96.25 200 ALA A N 1
ATOM 1566 C CA . ALA A 1 200 ? 6.378 -6.487 -16.524 1.00 96.25 200 ALA A CA 1
ATOM 1567 C C . ALA A 1 200 ? 5.096 -7.225 -16.951 1.00 96.25 200 ALA A C 1
ATOM 1569 O O . ALA A 1 200 ? 4.288 -6.723 -17.752 1.00 96.25 200 ALA A O 1
ATOM 1570 N N . ALA A 1 201 ? 4.893 -8.422 -16.393 1.00 96.50 201 ALA A N 1
ATOM 1571 C CA . ALA A 1 201 ? 3.625 -9.133 -16.505 1.00 96.50 201 ALA A CA 1
ATOM 1572 C C . ALA A 1 201 ? 2.481 -8.244 -16.001 1.00 96.50 201 ALA A C 1
ATOM 1574 O O . ALA A 1 201 ? 2.646 -7.466 -15.067 1.00 96.50 201 ALA A O 1
ATOM 1575 N N . GLU A 1 202 ? 1.314 -8.344 -16.630 1.00 96.44 202 GLU A N 1
ATOM 1576 C CA . GLU A 1 202 ? 0.162 -7.518 -16.259 1.00 96.44 202 GLU A CA 1
ATOM 1577 C C . GLU A 1 202 ? -0.338 -7.806 -14.834 1.00 96.44 202 GLU A C 1
ATOM 1579 O O . GLU A 1 202 ? -0.778 -6.897 -14.132 1.00 96.44 202 GLU A O 1
ATOM 1584 N N . HIS A 1 203 ? -0.224 -9.062 -14.407 1.00 97.81 203 HIS A N 1
ATOM 1585 C CA . HIS A 1 203 ? -0.458 -9.498 -13.041 1.00 97.81 203 HIS A CA 1
ATOM 1586 C C . HIS A 1 203 ? 0.679 -10.429 -12.616 1.00 97.81 203 HIS A C 1
ATOM 1588 O O . HIS A 1 203 ? 0.987 -11.392 -13.325 1.00 97.81 203 HIS A O 1
ATOM 1594 N N . LEU A 1 204 ? 1.285 -10.161 -11.463 1.00 97.88 204 LEU A N 1
ATOM 1595 C CA . LEU A 1 204 ? 2.437 -10.885 -10.941 1.00 97.88 204 LEU A CA 1
ATOM 1596 C C . LEU A 1 204 ? 2.172 -11.299 -9.486 1.00 97.88 204 LEU A C 1
ATOM 1598 O O . LEU A 1 204 ? 2.211 -10.443 -8.601 1.00 97.88 204 LEU A O 1
ATOM 1602 N N . PRO A 1 205 ? 1.893 -12.581 -9.201 1.00 98.25 205 PRO A N 1
ATOM 1603 C CA . PRO A 1 205 ? 1.702 -13.025 -7.827 1.00 98.25 205 PRO A CA 1
ATOM 1604 C C . PRO A 1 205 ? 3.030 -12.944 -7.059 1.00 98.25 205 PRO A C 1
ATOM 1606 O O . PRO A 1 205 ? 4.052 -13.457 -7.514 1.00 98.25 205 PRO A O 1
ATOM 1609 N N . LEU A 1 206 ? 3.011 -12.302 -5.891 1.00 98.25 206 LEU A N 1
ATOM 1610 C CA . LEU A 1 206 ? 4.153 -12.219 -4.974 1.00 98.25 206 LEU A CA 1
ATOM 1611 C C . LEU A 1 206 ? 3.946 -13.180 -3.803 1.00 98.25 206 LEU A C 1
ATOM 1613 O O . LEU A 1 206 ? 4.833 -13.962 -3.473 1.00 98.25 206 LEU A O 1
ATOM 1617 N N . VAL A 1 207 ? 2.742 -13.184 -3.231 1.00 98.62 207 VAL A N 1
ATOM 1618 C CA . VAL A 1 207 ? 2.284 -14.137 -2.216 1.00 98.62 207 VAL A CA 1
ATOM 1619 C C . VAL A 1 207 ? 0.920 -14.671 -2.645 1.00 98.62 207 VAL A C 1
ATOM 1621 O O . VAL A 1 207 ? 0.039 -13.894 -3.005 1.00 98.62 207 VAL A O 1
ATOM 1624 N N . THR A 1 208 ? 0.727 -15.983 -2.584 1.00 98.56 208 THR A N 1
ATOM 1625 C CA . THR A 1 208 ? -0.557 -16.639 -2.860 1.00 98.56 208 THR A CA 1
ATOM 1626 C C . THR A 1 208 ? -0.909 -17.516 -1.677 1.00 98.56 208 THR A C 1
ATOM 1628 O O . THR A 1 208 ? -0.134 -18.407 -1.339 1.00 98.56 208 THR A O 1
ATOM 1631 N N . GLU A 1 209 ? -2.042 -17.225 -1.037 1.00 98.44 209 GLU A N 1
ATOM 1632 C CA . GLU A 1 209 ? -2.544 -17.952 0.139 1.00 98.44 209 GLU A CA 1
ATOM 1633 C C . GLU A 1 209 ? -1.445 -18.181 1.193 1.00 98.44 209 GLU A C 1
ATOM 1635 O O . GLU A 1 209 ? -1.186 -19.289 1.661 1.00 98.44 209 GLU A O 1
ATOM 1640 N N . GLY A 1 210 ? -0.734 -17.107 1.529 1.00 98.12 210 GLY A N 1
ATOM 1641 C CA . GLY A 1 210 ? 0.326 -17.102 2.532 1.00 98.12 210 GLY A CA 1
ATOM 1642 C C . GLY A 1 210 ? 1.672 -17.681 2.080 1.00 98.12 210 GLY A C 1
ATOM 1643 O O . GLY A 1 210 ? 2.658 -17.603 2.822 1.00 98.12 210 GLY A O 1
ATOM 1644 N N . VAL A 1 211 ? 1.752 -18.225 0.863 1.00 98.12 211 VAL A N 1
ATOM 1645 C CA . VAL A 1 211 ? 2.971 -18.806 0.292 1.00 98.12 211 VAL A CA 1
ATOM 1646 C C . VAL A 1 211 ? 3.648 -17.803 -0.634 1.00 98.12 211 VAL A C 1
ATOM 1648 O O . VAL A 1 211 ? 3.068 -17.363 -1.629 1.00 98.12 211 VAL A O 1
ATOM 1651 N N . LEU A 1 212 ? 4.901 -17.464 -0.323 1.00 97.94 212 LEU A N 1
ATOM 1652 C CA . LEU A 1 212 ? 5.739 -16.621 -1.172 1.00 97.94 212 LEU A CA 1
ATOM 1653 C C . LEU A 1 212 ? 6.007 -17.325 -2.509 1.00 97.94 212 LEU A C 1
ATOM 1655 O O . LEU A 1 212 ? 6.544 -18.431 -2.536 1.00 97.94 212 LEU A O 1
ATOM 1659 N N . GLN A 1 213 ? 5.637 -16.669 -3.605 1.00 97.56 213 GLN A N 1
ATOM 1660 C CA . GLN A 1 213 ? 5.797 -17.188 -4.963 1.00 97.56 213 GLN A CA 1
ATOM 1661 C C . GLN A 1 213 ? 7.139 -16.768 -5.557 1.00 97.56 213 GLN A C 1
ATOM 1663 O O . GLN A 1 213 ? 7.841 -17.578 -6.158 1.00 97.56 213 GLN A O 1
ATOM 1668 N N . GLN A 1 214 ? 7.503 -15.497 -5.381 1.00 95.56 214 GLN A N 1
ATOM 1669 C CA . GLN A 1 214 ? 8.720 -14.923 -5.944 1.00 95.56 214 GLN A CA 1
ATOM 1670 C C . GLN A 1 214 ? 9.059 -13.574 -5.308 1.00 95.56 214 GLN A C 1
ATOM 1672 O O . GLN A 1 214 ? 8.191 -12.877 -4.782 1.00 95.56 214 GLN A O 1
ATOM 1677 N N . LEU A 1 215 ? 10.336 -13.204 -5.403 1.00 97.25 215 LEU A N 1
ATOM 1678 C CA . LEU A 1 215 ? 10.821 -11.860 -5.103 1.00 97.25 215 LEU A CA 1
ATOM 1679 C C . LEU A 1 215 ? 10.771 -10.976 -6.350 1.00 97.25 215 LEU A C 1
ATOM 1681 O O . LEU A 1 215 ? 10.670 -11.456 -7.479 1.00 97.25 215 LEU A O 1
ATOM 1685 N N . LEU A 1 216 ? 10.872 -9.674 -6.137 1.00 98.12 216 LEU A N 1
ATOM 1686 C CA . LEU A 1 216 ? 11.044 -8.687 -7.188 1.00 98.12 216 LEU A CA 1
ATOM 1687 C C . LEU A 1 216 ? 12.513 -8.638 -7.609 1.00 98.12 216 LEU A C 1
ATOM 1689 O O . LEU A 1 216 ? 13.407 -8.582 -6.767 1.00 98.12 216 LEU A O 1
ATOM 1693 N N . VAL A 1 217 ? 12.740 -8.700 -8.919 1.00 98.00 217 VAL A N 1
ATOM 1694 C CA . VAL A 1 217 ? 14.062 -8.791 -9.539 1.00 98.00 217 VAL A CA 1
ATOM 1695 C C . VAL A 1 217 ? 14.108 -7.840 -10.732 1.00 98.00 217 VAL A C 1
ATOM 1697 O O . VAL A 1 217 ? 13.429 -8.056 -11.743 1.00 98.00 217 VAL A O 1
ATOM 1700 N N . ASN A 1 218 ? 14.911 -6.784 -10.639 1.00 97.12 218 ASN A N 1
ATOM 1701 C CA . ASN A 1 218 ? 15.176 -5.908 -11.779 1.00 97.12 218 ASN A CA 1
ATOM 1702 C C . ASN A 1 218 ? 16.312 -6.468 -12.653 1.00 97.12 218 ASN A C 1
ATOM 1704 O O . ASN A 1 218 ? 17.038 -7.381 -12.260 1.00 97.12 218 ASN A O 1
ATOM 1708 N N . SER A 1 219 ? 16.498 -5.914 -13.850 1.00 96.19 219 SER A N 1
ATOM 1709 C CA . SER A 1 219 ? 17.456 -6.462 -14.819 1.00 96.19 219 SER A CA 1
ATOM 1710 C C . SER A 1 219 ? 18.922 -6.321 -14.416 1.00 96.19 219 SER A C 1
ATOM 1712 O O . SER A 1 219 ? 19.748 -7.135 -14.832 1.00 96.19 219 SER A O 1
ATOM 1714 N N . ARG A 1 220 ? 19.257 -5.345 -13.561 1.00 95.88 220 ARG A N 1
ATOM 1715 C CA . ARG A 1 220 ? 20.607 -5.233 -12.995 1.00 95.88 220 ARG A CA 1
ATOM 1716 C C . ARG A 1 220 ? 20.877 -6.411 -12.066 1.00 95.88 220 ARG A C 1
ATOM 1718 O O . ARG A 1 220 ? 21.878 -7.096 -12.240 1.00 95.88 220 ARG A O 1
ATOM 1725 N N . SER A 1 221 ? 19.967 -6.687 -11.137 1.00 97.12 221 SER A N 1
ATOM 1726 C CA . SER A 1 221 ? 20.090 -7.801 -10.194 1.00 97.12 221 SER A CA 1
ATOM 1727 C C . SER A 1 221 ? 19.959 -9.165 -10.873 1.00 97.12 221 SER A C 1
ATOM 1729 O O . SER A 1 221 ? 20.687 -10.092 -10.523 1.00 97.12 221 SER A O 1
ATOM 1731 N N . ALA A 1 222 ? 19.118 -9.280 -11.903 1.00 97.44 222 ALA A N 1
ATOM 1732 C CA . ALA A 1 222 ? 19.053 -10.462 -12.761 1.00 97.44 222 ALA A CA 1
ATOM 1733 C C . ALA A 1 222 ? 20.417 -10.767 -13.403 1.00 97.44 222 ALA A C 1
ATOM 1735 O O . ALA A 1 222 ? 20.900 -11.899 -13.338 1.00 97.44 222 ALA A O 1
ATOM 1736 N N . LYS A 1 223 ? 21.073 -9.739 -13.963 1.00 96.81 223 LYS A N 1
ATOM 1737 C CA . LYS A 1 223 ? 22.412 -9.844 -14.557 1.00 96.81 223 LYS A CA 1
ATOM 1738 C C . LYS A 1 223 ? 23.488 -10.149 -13.513 1.00 96.81 223 LYS A C 1
ATOM 1740 O O . LYS A 1 223 ? 24.340 -10.995 -13.759 1.00 96.81 223 LYS A O 1
ATOM 1745 N N . GLU A 1 224 ? 23.449 -9.472 -12.369 1.00 97.00 224 GLU A N 1
ATOM 1746 C CA . GLU A 1 224 ? 24.426 -9.625 -11.287 1.00 97.00 224 GLU A CA 1
ATOM 1747 C C . GLU A 1 224 ? 24.417 -11.029 -10.679 1.00 97.00 224 GLU A C 1
ATOM 1749 O O . GLU A 1 224 ? 25.474 -11.620 -10.464 1.00 97.00 224 GLU A O 1
ATOM 1754 N N . TYR A 1 225 ? 23.231 -11.588 -10.439 1.00 97.00 225 TYR A N 1
ATOM 1755 C CA . TYR A 1 225 ? 23.084 -12.863 -9.736 1.00 97.00 225 TYR A CA 1
ATOM 1756 C C . TYR A 1 225 ? 22.759 -14.051 -10.643 1.00 97.00 225 TYR A C 1
ATOM 1758 O O . TYR A 1 225 ? 22.593 -15.160 -10.135 1.00 97.00 225 TYR A O 1
ATOM 1766 N N . GLY A 1 226 ? 22.664 -13.844 -11.960 1.00 97.00 226 GLY A N 1
ATOM 1767 C CA . GLY A 1 226 ? 22.388 -14.906 -12.930 1.00 97.00 226 GLY A CA 1
ATOM 1768 C C . GLY A 1 226 ? 21.011 -15.550 -12.751 1.00 97.00 226 GLY A C 1
ATOM 1769 O O . GLY A 1 226 ? 20.883 -16.766 -12.880 1.00 97.00 226 GLY A O 1
ATOM 1770 N N . VAL A 1 227 ? 19.989 -14.753 -12.426 1.00 97.31 227 VAL A N 1
ATOM 1771 C CA . VAL A 1 227 ? 18.608 -15.218 -12.209 1.00 97.31 227 VAL A CA 1
ATOM 1772 C C . VAL A 1 227 ? 17.627 -14.550 -13.173 1.00 97.31 227 VAL A C 1
ATOM 1774 O O . VAL A 1 227 ? 17.925 -13.473 -13.686 1.00 97.31 227 VAL A O 1
ATOM 1777 N N . PRO A 1 228 ? 16.444 -15.141 -13.424 1.00 96.50 228 PRO A N 1
ATOM 1778 C CA . PRO A 1 228 ? 15.403 -14.476 -14.201 1.00 96.50 228 PRO A CA 1
ATOM 1779 C C . PRO A 1 228 ? 14.945 -13.167 -13.540 1.00 96.50 228 PRO A C 1
ATOM 1781 O O . PRO A 1 228 ? 14.648 -13.139 -12.347 1.00 96.50 228 PRO A O 1
ATOM 1784 N N . GLY A 1 229 ? 14.866 -12.095 -14.329 1.00 95.94 229 GLY A N 1
ATOM 1785 C CA . GLY A 1 229 ? 14.237 -10.837 -13.928 1.00 95.94 229 GLY A CA 1
ATOM 1786 C C . GLY A 1 229 ? 12.718 -10.880 -14.111 1.00 95.94 229 GLY A C 1
ATOM 1787 O O . GLY A 1 229 ? 12.224 -11.557 -15.011 1.00 95.94 229 GLY A O 1
ATOM 1788 N N . ASN A 1 230 ? 11.975 -10.123 -13.302 1.00 97.00 230 ASN A N 1
ATOM 1789 C CA . ASN A 1 230 ? 10.541 -9.865 -13.511 1.00 97.00 230 ASN A CA 1
ATOM 1790 C C . ASN A 1 230 ? 10.245 -8.384 -13.793 1.00 97.00 230 ASN A C 1
ATOM 1792 O O . ASN A 1 230 ? 9.102 -7.940 -13.690 1.00 97.00 230 ASN A O 1
ATOM 1796 N N . PHE A 1 231 ? 11.283 -7.641 -14.194 1.00 96.38 231 PHE A N 1
ATOM 1797 C CA . PHE A 1 231 ? 11.212 -6.238 -14.602 1.00 96.38 231 PHE A CA 1
ATOM 1798 C C . PHE A 1 231 ? 10.675 -5.317 -13.498 1.00 96.38 231 PHE A C 1
ATOM 1800 O O . PHE A 1 231 ? 9.968 -4.341 -13.765 1.00 96.38 231 PHE A O 1
ATOM 1807 N N . ALA A 1 232 ? 11.033 -5.625 -12.248 1.00 95.69 232 ALA A N 1
ATOM 1808 C CA . ALA A 1 232 ? 10.735 -4.795 -11.087 1.00 95.69 232 ALA A CA 1
ATOM 1809 C C . ALA A 1 232 ? 11.317 -3.372 -11.210 1.00 95.69 232 ALA A C 1
ATOM 1811 O O . ALA A 1 232 ? 12.074 -3.049 -12.135 1.00 95.69 232 ALA A O 1
ATOM 1812 N N . SER A 1 233 ? 10.973 -2.503 -10.252 1.00 89.06 233 SER A N 1
ATOM 1813 C CA . SER A 1 233 ? 11.501 -1.139 -10.208 1.00 89.06 233 SER A CA 1
ATOM 1814 C C . SER A 1 233 ? 13.037 -1.131 -10.140 1.00 89.06 233 SER A C 1
ATOM 1816 O O . SER A 1 233 ? 13.669 -1.894 -9.406 1.00 89.06 233 SER A O 1
ATOM 1818 N N . SER A 1 234 ? 13.655 -0.260 -10.939 1.00 77.88 234 SER A N 1
ATOM 1819 C CA . SER A 1 234 ? 15.112 -0.204 -11.118 1.00 77.88 234 SER A CA 1
ATOM 1820 C C . SER A 1 234 ? 15.862 0.295 -9.880 1.00 77.88 234 SER A C 1
ATOM 1822 O O . SER A 1 234 ? 17.017 -0.072 -9.677 1.00 77.88 234 SER A O 1
ATOM 1824 N N . LEU A 1 235 ? 15.215 1.105 -9.037 1.00 78.88 235 LEU A N 1
ATOM 1825 C CA . LEU A 1 235 ? 15.823 1.675 -7.832 1.00 78.88 235 LEU A CA 1
ATOM 1826 C C . LEU A 1 235 ? 15.780 0.707 -6.639 1.00 78.88 235 LEU A C 1
ATOM 1828 O O . LEU A 1 235 ? 16.819 0.427 -6.032 1.00 78.88 235 LEU A O 1
ATOM 1832 N N . TRP A 1 236 ? 14.596 0.178 -6.319 1.00 82.69 236 TRP A N 1
ATOM 1833 C CA . TRP A 1 236 ? 14.332 -0.451 -5.017 1.00 82.69 236 TRP A CA 1
ATOM 1834 C C . TRP A 1 236 ? 13.822 -1.892 -5.090 1.00 82.69 236 TRP A C 1
ATOM 1836 O O . TRP A 1 236 ? 13.693 -2.517 -4.046 1.00 82.69 236 TRP A O 1
ATOM 1846 N N . GLU A 1 237 ? 13.543 -2.427 -6.288 1.00 95.31 237 GLU A N 1
ATOM 1847 C CA . GLU A 1 237 ? 12.854 -3.719 -6.453 1.00 95.31 237 GLU A CA 1
ATOM 1848 C C . GLU A 1 237 ? 11.615 -3.828 -5.550 1.00 95.31 237 GLU A C 1
ATOM 1850 O O . GLU A 1 237 ? 11.414 -4.800 -4.823 1.00 95.31 237 GLU A O 1
ATOM 1855 N N . SER A 1 238 ? 10.796 -2.783 -5.592 1.00 94.62 238 SER A N 1
ATOM 1856 C CA . SER A 1 238 ? 9.550 -2.660 -4.843 1.00 94.62 238 SER A CA 1
ATOM 1857 C C . SER A 1 238 ? 8.331 -2.765 -5.767 1.00 94.62 238 SER A C 1
ATOM 1859 O O . SER A 1 238 ? 8.456 -2.505 -6.976 1.00 94.62 238 SER A O 1
ATOM 1861 N N . PRO A 1 239 ? 7.156 -3.153 -5.233 1.00 94.88 239 PRO A N 1
ATOM 1862 C CA . PRO A 1 239 ? 5.921 -3.151 -5.997 1.00 94.88 239 PRO A CA 1
ATOM 1863 C C . PRO A 1 239 ? 5.593 -1.738 -6.492 1.00 94.88 239 PRO A C 1
ATOM 1865 O O . PRO A 1 239 ? 5.580 -0.777 -5.730 1.00 94.88 239 PRO A O 1
ATOM 1868 N N . ARG A 1 240 ? 5.291 -1.619 -7.778 1.00 94.88 240 ARG A N 1
ATOM 1869 C CA . ARG A 1 240 ? 4.772 -0.426 -8.446 1.00 94.88 240 ARG A CA 1
ATOM 1870 C C . ARG A 1 240 ? 3.244 -0.408 -8.458 1.00 94.88 240 ARG A C 1
ATOM 1872 O O . ARG A 1 240 ? 2.660 0.670 -8.447 1.00 94.88 240 ARG A O 1
ATOM 1879 N N . ALA A 1 241 ? 2.607 -1.581 -8.485 1.00 95.56 241 ALA A N 1
ATOM 1880 C CA . ALA A 1 241 ? 1.153 -1.731 -8.573 1.00 95.56 241 ALA A CA 1
ATOM 1881 C C . ALA A 1 241 ? 0.616 -2.696 -7.503 1.00 95.56 241 ALA A C 1
ATOM 1883 O O . ALA A 1 241 ? 0.035 -3.728 -7.833 1.00 95.56 241 ALA A O 1
ATOM 1884 N N . LEU A 1 242 ? 0.857 -2.398 -6.222 1.00 97.75 242 LEU A N 1
ATOM 1885 C CA . LEU A 1 242 ? 0.504 -3.296 -5.119 1.00 97.75 242 LEU A CA 1
ATOM 1886 C C . LEU A 1 242 ? -1.011 -3.543 -5.037 1.00 97.75 242 LEU A C 1
ATOM 1888 O O . LEU A 1 242 ? -1.801 -2.607 -4.891 1.00 97.75 242 LEU A O 1
ATOM 1892 N N . ASP A 1 243 ? -1.388 -4.817 -5.048 1.00 98.50 243 ASP A N 1
ATOM 1893 C CA . ASP A 1 243 ? -2.756 -5.285 -4.843 1.00 98.50 243 ASP A CA 1
ATOM 1894 C C . ASP A 1 243 ? -2.760 -6.403 -3.795 1.00 98.50 243 ASP A C 1
ATOM 1896 O O . ASP A 1 243 ? -2.132 -7.452 -3.989 1.00 98.50 243 ASP A O 1
ATOM 1900 N N . ILE A 1 244 ? -3.443 -6.157 -2.676 1.00 98.69 244 ILE A N 1
ATOM 1901 C CA . ILE A 1 244 ? -3.724 -7.168 -1.656 1.00 98.69 244 ILE A CA 1
ATOM 1902 C C . ILE A 1 244 ? -5.174 -7.617 -1.829 1.00 98.69 244 ILE A C 1
ATOM 1904 O O . ILE A 1 244 ? -6.102 -6.809 -1.785 1.00 98.69 244 ILE A O 1
ATOM 1908 N N . ALA A 1 245 ? -5.362 -8.922 -2.018 1.00 98.62 245 ALA A N 1
ATOM 1909 C CA . ALA A 1 245 ? -6.671 -9.489 -2.307 1.00 98.62 245 ALA A CA 1
ATOM 1910 C C . ALA A 1 245 ? -7.654 -9.309 -1.130 1.00 98.62 245 ALA A C 1
ATOM 1912 O O . ALA A 1 245 ? -7.239 -9.401 0.031 1.00 98.62 245 ALA A O 1
ATOM 1913 N N . PRO A 1 246 ? -8.956 -9.095 -1.404 1.00 98.69 246 PRO A N 1
ATOM 1914 C CA . PRO A 1 246 ? -9.980 -9.099 -0.367 1.00 98.69 246 PRO A CA 1
ATOM 1915 C C . PRO A 1 246 ? -10.183 -10.505 0.216 1.00 98.69 246 PRO A C 1
ATOM 1917 O O . PRO A 1 246 ? -9.871 -11.517 -0.413 1.00 98.69 246 PRO A O 1
ATOM 1920 N N . GLY A 1 247 ? -10.755 -10.550 1.416 1.00 98.56 247 GLY A N 1
ATOM 1921 C CA . GLY A 1 247 ? -11.236 -11.757 2.079 1.00 98.56 247 GLY A CA 1
ATOM 1922 C C . GLY A 1 247 ? -12.760 -11.794 2.154 1.00 98.56 247 GLY A C 1
ATOM 1923 O O . GLY A 1 247 ? -13.452 -11.581 1.163 1.00 98.56 247 GLY A O 1
ATOM 1924 N N . THR A 1 248 ? -13.290 -12.092 3.341 1.00 98.44 248 THR A N 1
ATOM 1925 C CA . THR A 1 248 ? -14.726 -12.350 3.555 1.00 98.44 248 THR A CA 1
ATOM 1926 C C . THR A 1 248 ? -15.343 -11.543 4.701 1.00 98.44 248 THR A C 1
ATOM 1928 O O . THR A 1 248 ? -16.523 -11.721 5.005 1.00 98.44 248 THR A O 1
ATOM 1931 N N . LEU A 1 249 ? -14.574 -10.697 5.397 1.00 98.62 249 LEU A N 1
ATOM 1932 C CA . LEU A 1 249 ? -15.093 -9.894 6.507 1.00 98.62 249 LEU A CA 1
ATOM 1933 C C . LEU A 1 249 ? -15.864 -8.680 5.977 1.00 98.62 249 LEU A C 1
ATOM 1935 O O . LEU A 1 249 ? -15.267 -7.707 5.522 1.00 98.62 249 LEU A O 1
ATOM 1939 N N . SER A 1 250 ? -17.188 -8.720 6.091 1.00 98.31 250 SER A N 1
ATOM 1940 C CA . SER A 1 250 ? -18.031 -7.590 5.696 1.00 98.31 250 SER A CA 1
ATOM 1941 C C . SER A 1 250 ? -17.855 -6.371 6.601 1.00 98.31 250 SER A C 1
ATOM 1943 O O . SER A 1 250 ? -17.620 -6.486 7.809 1.00 98.31 250 SER A O 1
ATOM 1945 N N . LYS A 1 251 ? -18.042 -5.178 6.023 1.00 95.88 251 LYS A N 1
ATOM 1946 C CA . LYS A 1 251 ? -17.914 -3.889 6.725 1.00 95.88 251 LYS A CA 1
ATOM 1947 C C . LYS A 1 251 ? -18.768 -3.793 7.998 1.00 95.88 251 LYS A C 1
ATOM 1949 O O . LYS A 1 251 ? -18.311 -3.242 8.996 1.00 95.88 251 LYS A O 1
ATOM 1954 N N . SER A 1 252 ? -19.985 -4.342 7.988 1.00 96.94 252 SER A N 1
ATOM 1955 C CA . SER A 1 252 ? -20.897 -4.328 9.143 1.00 96.94 252 SER A CA 1
ATOM 1956 C C . SER A 1 252 ? -20.463 -5.256 10.280 1.00 96.94 252 SER A C 1
ATOM 1958 O O . SER A 1 252 ? -20.817 -5.012 11.429 1.00 96.94 252 SER A O 1
ATOM 1960 N N . GLU A 1 253 ? -19.681 -6.296 9.987 1.00 98.19 253 GLU A N 1
ATOM 1961 C CA . GLU A 1 253 ? -19.241 -7.274 10.986 1.00 98.19 253 GLU A CA 1
ATOM 1962 C C . GLU A 1 253 ? -17.886 -6.916 11.617 1.00 98.19 253 GLU A C 1
ATOM 1964 O O . GLU A 1 253 ? -17.497 -7.559 12.590 1.00 98.19 253 GLU A O 1
ATOM 1969 N N . ILE A 1 254 ? -17.179 -5.886 11.125 1.00 98.44 254 ILE A N 1
ATOM 1970 C CA . ILE A 1 254 ? -15.843 -5.500 11.616 1.00 98.44 254 ILE A CA 1
ATOM 1971 C C . ILE A 1 254 ? -15.838 -5.293 13.131 1.00 98.44 254 ILE A C 1
ATOM 1973 O O . ILE A 1 254 ? -15.053 -5.929 13.833 1.00 98.44 254 ILE A O 1
ATOM 1977 N N . LEU A 1 255 ? -16.709 -4.421 13.651 1.00 98.38 255 LEU A N 1
ATOM 1978 C CA . LEU A 1 255 ? -16.707 -4.094 15.080 1.00 98.38 255 LEU A CA 1
ATOM 1979 C C . LEU A 1 255 ? -17.146 -5.292 15.925 1.00 98.38 255 LEU A C 1
ATOM 1981 O O . LEU A 1 255 ? -16.512 -5.611 16.928 1.00 98.38 255 LEU A O 1
ATOM 1985 N N . LYS A 1 256 ? -18.168 -6.021 15.474 1.00 98.31 256 LYS A N 1
ATOM 1986 C CA . LYS A 1 256 ? -18.646 -7.233 16.142 1.00 98.31 256 LYS A CA 1
ATOM 1987 C C . LYS A 1 256 ? -17.558 -8.305 16.232 1.00 98.31 256 LYS A C 1
ATOM 1989 O O . LYS A 1 256 ? -17.382 -8.900 17.291 1.00 98.31 256 LYS A O 1
ATOM 1994 N N . GLN A 1 257 ? -16.806 -8.537 15.154 1.00 98.44 257 GLN A N 1
ATOM 1995 C CA . GLN A 1 257 ? -15.689 -9.480 15.173 1.00 98.44 257 GLN A CA 1
ATOM 1996 C C . GLN A 1 257 ? -14.494 -8.953 15.961 1.00 98.44 257 GLN A C 1
ATOM 1998 O O . GLN A 1 257 ? -13.812 -9.749 16.608 1.00 98.44 257 GLN A O 1
ATOM 2003 N N . LEU A 1 258 ? -14.232 -7.645 15.948 1.00 98.75 258 LEU A N 1
ATOM 2004 C CA . LEU A 1 258 ? -13.221 -7.027 16.803 1.00 98.75 258 LEU A CA 1
ATOM 2005 C C . LEU A 1 258 ? -13.537 -7.269 18.285 1.00 98.75 258 LEU A C 1
ATOM 2007 O O . LEU A 1 258 ? -12.636 -7.648 19.029 1.00 98.75 258 LEU A O 1
ATOM 2011 N N . GLY A 1 259 ? -14.802 -7.158 18.696 1.00 98.50 259 GLY A N 1
ATOM 2012 C CA . GLY A 1 259 ? -15.205 -7.337 20.087 1.00 98.50 259 GLY A CA 1
ATOM 2013 C C . GLY A 1 259 ? -14.598 -6.237 20.953 1.00 98.50 259 GLY A C 1
ATOM 2014 O O . GLY A 1 259 ? -14.962 -5.075 20.809 1.00 98.50 259 GLY A O 1
ATOM 2015 N N . THR A 1 260 ? -13.657 -6.591 21.827 1.00 98.38 260 THR A N 1
ATOM 2016 C CA . THR A 1 260 ? -12.888 -5.615 22.611 1.00 98.38 260 THR A CA 1
ATOM 2017 C C . THR A 1 260 ? -11.467 -5.513 22.068 1.00 98.38 260 THR A C 1
ATOM 2019 O O . THR A 1 260 ? -10.755 -6.516 21.993 1.00 98.38 260 THR A O 1
ATOM 2022 N N . GLY A 1 261 ? -11.052 -4.305 21.690 1.00 98.31 261 GLY A N 1
ATOM 2023 C CA . GLY A 1 261 ? -9.781 -4.072 21.012 1.00 98.31 261 GLY A CA 1
ATOM 2024 C C . GLY A 1 261 ? -9.653 -2.651 20.473 1.00 98.31 261 GLY A C 1
ATOM 2025 O O . GLY A 1 261 ? -10.280 -1.725 20.987 1.00 98.31 261 GLY A O 1
ATOM 2026 N N . LEU A 1 262 ? -8.843 -2.476 19.427 1.00 98.44 262 LEU A N 1
ATOM 2027 C CA . LEU A 1 262 ? -8.639 -1.171 18.795 1.00 98.44 262 LEU A CA 1
ATOM 2028 C C . LEU A 1 262 ? -9.038 -1.151 17.327 1.00 98.44 262 LEU A C 1
ATOM 2030 O O . LEU A 1 262 ? -8.686 -2.040 16.559 1.00 98.44 262 LEU A O 1
ATOM 2034 N N . TYR A 1 263 ? -9.715 -0.086 16.927 1.00 98.06 263 TYR A N 1
ATOM 2035 C CA . TYR A 1 263 ? -9.904 0.278 15.532 1.00 98.06 263 TYR A CA 1
ATOM 2036 C C . TYR A 1 263 ? -8.813 1.286 15.157 1.00 98.06 263 TYR A C 1
ATOM 2038 O O . TYR A 1 263 ? -8.824 2.422 15.636 1.00 98.06 263 TYR A O 1
ATOM 2046 N N . LEU A 1 264 ? -7.854 0.870 14.332 1.00 97.44 264 LEU A N 1
ATOM 2047 C CA . LEU A 1 264 ? -6.733 1.695 13.889 1.00 97.44 264 LEU A CA 1
ATOM 2048 C C . LEU A 1 264 ? -7.035 2.248 12.495 1.00 97.44 264 LEU A C 1
ATOM 2050 O O . LEU A 1 264 ? -6.955 1.528 11.498 1.00 97.44 264 LEU A O 1
ATOM 2054 N N . SER A 1 265 ? -7.404 3.529 12.439 1.00 93.00 265 SER A N 1
ATOM 2055 C CA . SER A 1 265 ? -7.742 4.212 11.183 1.00 93.00 265 SER A CA 1
ATOM 2056 C C . SER A 1 265 ? -6.500 4.515 10.348 1.00 93.00 265 SER A C 1
ATOM 2058 O O . SER A 1 265 ? -6.476 4.234 9.153 1.00 93.00 265 SER A O 1
ATOM 2060 N N . ASN A 1 266 ? -5.453 5.040 10.988 1.00 92.75 266 ASN A N 1
ATOM 2061 C CA . ASN A 1 266 ? -4.207 5.438 10.345 1.00 92.75 266 ASN A CA 1
ATOM 2062 C C . ASN A 1 266 ? -3.022 5.147 11.264 1.00 92.75 266 ASN A C 1
ATOM 2064 O O . ASN A 1 266 ? -3.134 5.181 12.493 1.00 92.75 266 ASN A O 1
ATOM 2068 N N . LEU A 1 267 ? -1.869 4.918 10.649 1.00 95.38 267 LEU A N 1
ATOM 2069 C CA . LEU A 1 267 ? -0.582 4.788 11.322 1.00 95.38 267 LEU A CA 1
ATOM 2070 C C . LEU A 1 267 ? 0.377 5.837 10.750 1.00 95.38 267 LEU A C 1
ATOM 2072 O O . LEU A 1 267 ? 0.048 6.518 9.782 1.00 95.38 267 LEU A O 1
ATOM 2076 N N . HIS A 1 268 ? 1.530 6.028 11.382 1.00 93.06 268 HIS A N 1
ATOM 2077 C CA . HIS A 1 268 ? 2.529 6.983 10.910 1.00 93.06 268 HIS A CA 1
ATOM 2078 C C . HIS A 1 268 ? 3.932 6.635 11.425 1.00 93.06 268 HIS A C 1
ATOM 2080 O O . HIS A 1 268 ? 4.077 5.939 12.434 1.00 93.06 268 HIS A O 1
ATOM 2086 N N . TYR A 1 269 ? 4.964 7.172 10.764 1.00 88.88 269 TYR A N 1
ATOM 2087 C CA . TYR A 1 269 ? 6.381 7.028 11.133 1.00 88.88 269 TYR A CA 1
ATOM 2088 C C . TYR A 1 269 ? 6.846 5.568 11.211 1.00 88.88 269 TYR A C 1
ATOM 2090 O O . TYR A 1 269 ? 7.461 5.166 12.201 1.00 88.88 269 TYR A O 1
ATOM 2098 N N . LEU A 1 270 ? 6.546 4.771 10.183 1.00 94.81 270 LEU A N 1
ATOM 2099 C CA . LEU A 1 270 ? 6.970 3.377 10.151 1.00 94.81 270 LEU A CA 1
ATOM 2100 C C . LEU A 1 270 ? 8.449 3.260 9.773 1.00 94.81 270 LEU A C 1
ATOM 2102 O O . LEU A 1 270 ? 8.927 3.931 8.860 1.00 94.81 270 LEU A O 1
ATOM 2106 N N . ASN A 1 271 ? 9.177 2.402 10.483 1.00 96.00 271 ASN A N 1
ATOM 2107 C CA . ASN A 1 271 ? 10.542 2.015 10.136 1.00 96.00 271 ASN A CA 1
ATOM 2108 C C . ASN A 1 271 ? 10.862 0.618 10.692 1.00 96.00 271 ASN A C 1
ATOM 2110 O O . ASN A 1 271 ? 10.213 0.148 11.630 1.00 96.00 271 ASN A O 1
ATOM 2114 N N . TRP A 1 272 ? 11.887 -0.038 10.151 1.00 96.44 272 TRP A N 1
ATOM 2115 C CA . TRP A 1 272 ? 12.400 -1.291 10.690 1.00 96.44 272 TRP A CA 1
ATOM 2116 C C . TRP A 1 272 ? 13.007 -1.040 12.073 1.00 96.44 272 TRP A C 1
ATOM 2118 O O . TRP A 1 272 ? 13.959 -0.273 12.205 1.00 96.44 272 TRP A O 1
ATOM 2128 N N . SER A 1 273 ? 12.478 -1.701 13.101 1.00 96.94 273 SER A N 1
ATOM 2129 C CA . SER A 1 273 ? 13.130 -1.780 14.413 1.00 96.94 273 SER A CA 1
ATOM 2130 C C . SER A 1 273 ? 14.059 -2.991 14.503 1.00 96.94 273 SER A C 1
ATOM 2132 O O . SER A 1 273 ? 15.109 -2.921 15.137 1.00 96.94 273 SER A O 1
ATOM 2134 N N . ASP A 1 274 ? 13.712 -4.081 13.813 1.00 97.00 274 ASP A N 1
ATOM 2135 C CA . ASP A 1 274 ? 14.556 -5.262 13.631 1.00 97.00 274 ASP A CA 1
ATOM 2136 C C . ASP A 1 274 ? 14.244 -5.917 12.280 1.00 97.00 274 ASP A C 1
ATOM 2138 O O . ASP A 1 274 ? 13.289 -6.683 12.125 1.00 97.00 274 ASP A O 1
ATOM 2142 N N . LEU A 1 275 ? 15.086 -5.617 11.293 1.00 95.81 275 LEU A N 1
ATOM 2143 C CA . LEU A 1 275 ? 14.953 -6.097 9.920 1.00 95.81 275 LEU A CA 1
ATOM 2144 C C . LEU A 1 275 ? 14.957 -7.632 9.823 1.00 95.81 275 LEU A C 1
ATOM 2146 O O . LEU A 1 275 ? 14.171 -8.202 9.071 1.00 95.81 275 LEU A O 1
ATOM 2150 N N . GLN A 1 276 ? 15.800 -8.320 10.602 1.00 93.62 276 GLN A N 1
ATOM 2151 C CA . GLN A 1 276 ? 15.996 -9.775 10.492 1.00 93.62 276 GLN A CA 1
ATOM 2152 C C . GLN A 1 276 ? 14.783 -10.571 10.987 1.00 93.62 276 GLN A C 1
ATOM 2154 O O . GLN A 1 276 ? 14.558 -11.717 10.585 1.00 93.62 276 GLN A O 1
ATOM 2159 N N . ASN A 1 277 ? 13.984 -9.961 11.860 1.00 94.69 277 ASN A N 1
ATOM 2160 C CA . ASN A 1 277 ? 12.727 -10.514 12.350 1.00 94.69 277 ASN A CA 1
ATOM 2161 C C . ASN A 1 277 ? 11.497 -9.813 11.750 1.00 94.69 277 ASN A C 1
ATOM 2163 O O . ASN A 1 277 ? 10.382 -10.012 12.243 1.00 94.69 277 ASN A O 1
ATOM 2167 N N . ALA A 1 278 ? 11.698 -9.020 10.690 1.00 97.06 278 ALA A N 1
ATOM 2168 C CA . ALA A 1 278 ? 10.678 -8.214 10.028 1.00 97.06 278 ALA A CA 1
ATOM 2169 C C . ALA A 1 278 ? 9.852 -7.368 11.010 1.00 97.06 278 ALA A C 1
ATOM 2171 O O . ALA A 1 278 ? 8.632 -7.263 10.866 1.00 97.06 278 ALA A O 1
ATOM 2172 N N . ARG A 1 279 ? 10.495 -6.820 12.046 1.00 97.69 279 ARG A N 1
ATOM 2173 C CA . ARG A 1 279 ? 9.832 -5.989 13.046 1.00 97.69 279 ARG A CA 1
ATOM 2174 C C . ARG A 1 279 ? 9.814 -4.536 12.620 1.00 97.69 279 ARG A C 1
ATOM 2176 O O . ARG A 1 279 ? 10.855 -3.961 12.295 1.00 97.69 279 ARG A O 1
ATOM 2183 N N . VAL A 1 280 ? 8.622 -3.963 12.653 1.00 97.56 280 VAL A N 1
ATOM 2184 C CA . VAL A 1 280 ? 8.349 -2.576 12.302 1.00 97.56 280 VAL A CA 1
ATOM 2185 C C . VAL A 1 280 ? 7.864 -1.856 13.542 1.00 97.56 280 VAL A C 1
ATOM 2187 O O . VAL A 1 280 ? 6.960 -2.332 14.234 1.00 97.56 280 VAL A O 1
ATOM 2190 N N . THR A 1 281 ? 8.442 -0.687 13.788 1.00 97.50 281 THR A N 1
ATOM 2191 C CA . THR A 1 281 ? 7.925 0.269 14.760 1.00 97.50 281 THR A CA 1
ATOM 2192 C C . THR A 1 281 ? 7.205 1.403 14.050 1.00 97.50 281 THR A C 1
ATOM 2194 O O . THR A 1 281 ? 7.565 1.762 12.933 1.00 97.50 281 THR A O 1
ATOM 2197 N N . GLY A 1 282 ? 6.200 1.969 14.707 1.00 97.19 282 GLY A N 1
ATOM 2198 C CA . GLY A 1 282 ? 5.475 3.141 14.240 1.00 97.19 282 GLY A CA 1
ATOM 2199 C C . GLY A 1 282 ? 4.598 3.715 15.343 1.00 97.19 282 GLY A C 1
ATOM 2200 O O . GLY A 1 282 ? 4.728 3.355 16.519 1.00 97.19 282 GLY A O 1
ATOM 2201 N N . MET A 1 283 ? 3.709 4.627 14.965 1.00 96.69 283 MET A N 1
ATOM 2202 C CA . MET A 1 283 ? 2.772 5.283 15.872 1.00 96.69 283 MET A CA 1
ATOM 2203 C C . MET A 1 283 ? 1.347 5.190 15.344 1.00 96.69 283 MET A C 1
ATOM 2205 O O . MET A 1 283 ? 1.125 5.234 14.133 1.00 96.69 283 MET A O 1
ATOM 2209 N N . THR A 1 284 ? 0.375 5.100 16.248 1.00 94.62 284 THR A N 1
ATOM 2210 C CA . THR A 1 284 ? -1.014 5.395 15.892 1.00 94.62 284 THR A CA 1
ATOM 2211 C C . THR A 1 284 ? -1.149 6.876 15.581 1.00 94.62 284 THR A C 1
ATOM 2213 O O . THR A 1 284 ? -0.438 7.707 16.151 1.00 94.62 284 THR A O 1
ATOM 2216 N N . ARG A 1 285 ? -2.064 7.219 14.678 1.00 88.00 285 ARG A N 1
ATOM 2217 C CA . ARG A 1 285 ? -2.348 8.614 14.351 1.00 88.00 285 ARG A CA 1
ATOM 2218 C C . ARG A 1 285 ? -3.819 8.784 13.999 1.00 88.00 285 ARG A C 1
ATOM 2220 O O . ARG A 1 285 ? -4.479 7.834 13.579 1.00 88.00 285 ARG A O 1
ATOM 2227 N N . TYR A 1 286 ? -4.315 10.011 14.134 1.00 82.94 286 TYR A N 1
ATOM 2228 C CA . TYR A 1 286 ? -5.688 10.382 13.785 1.00 82.94 286 TYR A CA 1
ATOM 2229 C C . TYR A 1 286 ? -6.727 9.553 14.563 1.00 82.94 286 TYR A C 1
ATOM 2231 O O . TYR A 1 286 ? -6.527 9.256 15.739 1.00 82.94 286 TYR A O 1
ATOM 2239 N N . ALA A 1 287 ? -7.858 9.216 13.939 1.00 84.81 287 ALA A N 1
ATOM 2240 C CA . ALA A 1 287 ? -9.032 8.598 14.553 1.00 84.81 287 ALA A CA 1
ATOM 2241 C C . ALA A 1 287 ? -8.848 7.126 14.969 1.00 84.81 287 ALA A C 1
ATOM 2243 O O . ALA A 1 287 ? -9.611 6.258 14.547 1.00 84.81 287 ALA A O 1
ATOM 2244 N N . CYS A 1 288 ? -7.851 6.824 15.800 1.00 93.94 288 CYS A N 1
ATOM 2245 C CA . CYS A 1 288 ? -7.701 5.516 16.432 1.00 93.94 288 CYS A CA 1
ATOM 2246 C C . CYS A 1 288 ? -8.616 5.411 17.657 1.00 93.94 288 CYS A C 1
ATOM 2248 O O . CYS A 1 288 ? -8.621 6.282 18.530 1.00 93.94 288 CYS A O 1
ATOM 2250 N N . MET A 1 289 ? -9.407 4.341 17.711 1.00 95.94 289 MET A N 1
ATOM 2251 C CA . MET A 1 289 ? -10.518 4.210 18.650 1.00 95.94 289 MET A CA 1
ATOM 2252 C C . MET A 1 289 ? -10.408 2.933 19.474 1.00 95.94 289 MET A C 1
ATOM 2254 O O . MET A 1 289 ? -10.079 1.863 18.966 1.00 95.94 289 MET A O 1
ATOM 2258 N N . TRP A 1 290 ? -10.756 3.047 20.746 1.00 97.75 290 TRP A N 1
ATOM 2259 C CA . TRP A 1 290 ? -11.013 1.932 21.637 1.00 97.75 290 TRP A CA 1
ATOM 2260 C C . TRP A 1 290 ? -12.429 1.397 21.416 1.00 97.75 290 TRP A C 1
ATOM 2262 O O . TRP A 1 290 ? -13.403 2.160 21.404 1.00 97.75 290 TRP A O 1
ATOM 2272 N N . VAL A 1 291 ? -12.531 0.080 21.259 1.00 98.31 291 VAL A N 1
ATOM 2273 C CA . VAL A 1 291 ? -13.782 -0.644 21.031 1.00 98.31 291 VAL A CA 1
ATOM 2274 C C . VAL A 1 291 ? -14.016 -1.590 22.205 1.00 98.31 291 VAL A C 1
ATOM 2276 O O . VAL A 1 291 ? -13.112 -2.335 22.580 1.00 98.31 291 VAL A O 1
ATOM 2279 N N . GLU A 1 292 ? -15.218 -1.570 22.781 1.00 97.81 292 GLU A N 1
ATOM 2280 C CA . GLU A 1 292 ? -15.653 -2.511 23.821 1.00 97.81 292 GLU A CA 1
ATOM 2281 C C . GLU A 1 292 ? -16.899 -3.241 23.331 1.00 97.81 292 GLU A C 1
ATOM 2283 O O . GLU A 1 292 ? -17.862 -2.606 22.912 1.00 97.81 292 GLU A O 1
ATOM 2288 N N . ASN A 1 293 ? -16.886 -4.577 23.374 1.00 97.25 293 ASN A N 1
ATOM 2289 C CA . ASN A 1 293 ? -18.029 -5.413 22.982 1.00 97.25 293 ASN A CA 1
ATOM 2290 C C . ASN A 1 293 ? -18.616 -5.085 21.590 1.00 97.25 293 ASN A C 1
ATOM 2292 O O . ASN A 1 293 ? -19.809 -5.252 21.355 1.00 97.25 293 ASN A O 1
ATOM 2296 N N . GLY A 1 294 ? -17.771 -4.642 20.657 1.00 97.50 294 GLY A N 1
ATOM 2297 C CA . GLY A 1 294 ? -18.164 -4.265 19.303 1.00 97.50 294 GLY A CA 1
ATOM 2298 C C . GLY A 1 294 ? -18.737 -2.857 19.152 1.00 97.50 294 GLY A C 1
ATOM 2299 O O . GLY A 1 294 ? -19.281 -2.540 18.098 1.00 97.50 294 GLY A O 1
ATOM 2300 N N . GLU A 1 295 ? -18.577 -1.991 20.151 1.00 96.94 295 GLU A N 1
ATOM 2301 C CA . GLU A 1 295 ? -18.982 -0.588 20.086 1.00 96.94 295 GLU A CA 1
ATOM 2302 C C . GLU A 1 295 ? -17.785 0.344 20.280 1.00 96.94 295 GLU A C 1
ATOM 2304 O O . GLU A 1 295 ? -16.931 0.120 21.137 1.00 96.94 295 GLU A O 1
ATOM 2309 N N . ILE A 1 296 ? -17.710 1.416 19.485 1.00 96.06 296 ILE A N 1
ATOM 2310 C CA . ILE A 1 296 ? -16.672 2.439 19.655 1.00 96.06 296 ILE A CA 1
ATOM 2311 C C . ILE A 1 296 ? -16.983 3.264 20.909 1.00 96.06 296 ILE A C 1
ATOM 2313 O O . ILE A 1 296 ? -17.991 3.977 20.966 1.00 96.06 296 ILE A O 1
ATOM 2317 N N . VAL A 1 297 ? -16.082 3.211 21.892 1.00 95.81 297 VAL A N 1
ATOM 2318 C CA . VAL A 1 297 ? -16.263 3.856 23.200 1.00 95.81 297 VAL A CA 1
ATOM 2319 C C . VAL A 1 297 ? -15.534 5.192 23.277 1.00 95.81 297 VAL A C 1
ATOM 2321 O O . VAL A 1 297 ? -16.151 6.194 23.641 1.00 95.81 297 VAL A O 1
ATOM 2324 N N . ALA A 1 298 ? -14.253 5.242 22.913 1.00 95.56 298 ALA A N 1
ATOM 2325 C CA . ALA A 1 298 ? -13.433 6.442 23.071 1.00 95.56 298 ALA A CA 1
ATOM 2326 C C . ALA A 1 298 ? -12.272 6.488 22.066 1.00 95.56 298 ALA A C 1
ATOM 2328 O O . ALA A 1 298 ? -11.773 5.429 21.687 1.00 95.56 298 ALA A O 1
ATOM 2329 N N . PRO A 1 299 ? -11.789 7.678 21.674 1.00 95.38 299 PRO A N 1
ATOM 2330 C CA . PRO A 1 299 ? -10.492 7.804 21.020 1.00 95.38 299 PRO A CA 1
ATOM 2331 C C . PRO A 1 299 ? -9.378 7.395 21.985 1.00 95.38 299 PRO A C 1
ATOM 2333 O O . PRO A 1 299 ? -9.520 7.566 23.197 1.00 95.38 299 PRO A O 1
ATOM 2336 N N . ILE A 1 300 ? -8.267 6.875 21.471 1.00 95.31 300 ILE A N 1
ATOM 2337 C CA . ILE A 1 300 ? -7.086 6.585 22.296 1.00 95.31 300 ILE A CA 1
ATOM 2338 C C . ILE A 1 300 ? -6.089 7.748 22.286 1.00 95.31 300 ILE A C 1
ATOM 2340 O O . ILE A 1 300 ? -6.124 8.608 21.407 1.00 95.31 300 ILE A O 1
ATOM 2344 N N . GLU A 1 301 ? -5.209 7.795 23.285 1.00 93.94 301 GLU A N 1
ATOM 2345 C CA . GLU A 1 301 ? -3.964 8.567 23.169 1.00 93.94 301 GLU A CA 1
ATOM 2346 C C . GLU A 1 301 ? -3.057 7.945 22.092 1.00 93.94 301 GLU A C 1
ATOM 2348 O O . GLU A 1 301 ? -3.159 6.748 21.826 1.00 93.94 301 GLU A O 1
ATOM 2353 N N . ASP A 1 302 ? -2.193 8.748 21.461 1.00 92.69 302 ASP A N 1
ATOM 2354 C CA . ASP A 1 302 ? -1.246 8.239 20.462 1.00 92.69 302 ASP A CA 1
ATOM 2355 C C . ASP A 1 302 ? -0.292 7.231 21.126 1.00 92.69 302 ASP A C 1
ATOM 2357 O O . ASP A 1 302 ? 0.382 7.563 22.100 1.00 92.69 302 ASP A O 1
ATOM 2361 N N . MET A 1 303 ? -0.218 6.019 20.575 1.00 95.44 303 MET A N 1
ATOM 2362 C CA . MET A 1 303 ? 0.600 4.920 21.087 1.00 95.44 303 MET A CA 1
ATOM 2363 C C . MET A 1 303 ? 1.698 4.551 20.095 1.00 95.44 303 MET A C 1
ATOM 2365 O O . MET A 1 303 ? 1.491 4.565 18.877 1.00 95.44 303 MET A O 1
ATOM 2369 N N . ARG A 1 304 ? 2.856 4.132 20.607 1.00 97.06 304 ARG A N 1
ATOM 2370 C CA . ARG A 1 304 ? 3.874 3.442 19.807 1.00 97.06 304 ARG A CA 1
ATOM 2371 C C . ARG A 1 304 ? 3.581 1.956 19.736 1.00 97.06 304 ARG A C 1
ATOM 2373 O O . ARG A 1 304 ? 3.149 1.341 20.710 1.00 97.06 304 ARG A O 1
ATOM 2380 N N . PHE A 1 305 ? 3.886 1.368 18.589 1.00 97.69 305 PHE A N 1
ATOM 2381 C CA . PHE A 1 305 ? 3.853 -0.074 18.400 1.00 97.69 305 PHE A CA 1
ATOM 2382 C C . PHE A 1 305 ? 5.194 -0.599 17.899 1.00 97.69 305 PHE A C 1
ATOM 2384 O O . PHE A 1 305 ? 6.010 0.143 17.345 1.00 97.69 305 PHE A O 1
ATOM 2391 N N . ASP A 1 306 ? 5.408 -1.893 18.113 1.00 97.69 306 ASP A N 1
ATOM 2392 C CA . ASP A 1 306 ? 6.513 -2.655 17.539 1.00 97.69 306 ASP A CA 1
ATOM 2393 C C . ASP A 1 306 ? 6.034 -4.092 17.287 1.00 97.69 306 ASP A C 1
ATOM 2395 O O . ASP A 1 306 ? 5.787 -4.856 18.227 1.00 97.69 306 ASP A O 1
ATOM 2399 N N . VAL A 1 307 ? 5.855 -4.452 16.017 1.00 98.06 307 VAL A N 1
ATOM 2400 C CA . VAL A 1 307 ? 5.223 -5.712 15.596 1.00 98.06 307 VAL A CA 1
ATOM 2401 C C . VAL A 1 307 ? 6.061 -6.421 14.540 1.00 98.06 307 VAL A C 1
ATOM 2403 O O . VAL A 1 307 ? 6.666 -5.766 13.700 1.00 98.06 307 VAL A O 1
ATOM 2406 N N . SER A 1 308 ? 6.091 -7.758 14.553 1.00 97.75 308 SER A N 1
ATOM 2407 C CA . SER A 1 308 ? 6.666 -8.525 13.441 1.00 97.75 308 SER A CA 1
ATOM 2408 C C . SER A 1 308 ? 5.638 -8.670 12.330 1.00 97.75 308 SER A C 1
ATOM 2410 O O . SER A 1 308 ? 4.540 -9.183 12.556 1.00 97.75 308 SER A O 1
ATOM 2412 N N . MET A 1 309 ? 6.009 -8.293 11.111 1.00 97.88 309 MET A N 1
ATOM 2413 C CA . MET A 1 309 ? 5.128 -8.460 9.962 1.00 97.88 309 MET A CA 1
ATOM 2414 C C . MET A 1 309 ? 4.900 -9.920 9.586 1.00 97.88 309 MET A C 1
ATOM 2416 O O . MET A 1 309 ? 3.846 -10.242 9.047 1.00 97.88 309 MET A O 1
ATOM 2420 N N . LEU A 1 310 ? 5.828 -10.815 9.933 1.00 97.75 310 LEU A N 1
ATOM 2421 C CA . LEU A 1 310 ? 5.634 -12.257 9.763 1.00 97.75 310 LEU A CA 1
ATOM 2422 C C . LEU A 1 310 ? 4.544 -12.810 10.693 1.00 97.75 310 LEU A C 1
ATOM 2424 O O . LEU A 1 310 ? 3.938 -13.826 10.366 1.00 97.75 310 LEU A O 1
ATOM 2428 N N . ASP A 1 311 ? 4.299 -12.159 11.833 1.00 98.19 311 ASP A N 1
ATOM 2429 C CA . ASP A 1 311 ? 3.253 -12.549 12.782 1.00 98.19 311 ASP A CA 1
ATOM 2430 C C . ASP A 1 311 ? 1.923 -11.879 12.394 1.00 98.19 311 ASP A C 1
ATOM 2432 O O . ASP A 1 311 ? 0.929 -12.574 12.184 1.00 98.19 311 ASP A O 1
ATOM 2436 N N . VAL A 1 312 ? 1.932 -10.555 12.156 1.00 98.44 312 VAL A N 1
ATOM 2437 C CA . VAL A 1 312 ? 0.750 -9.753 11.762 1.00 98.44 312 VAL A CA 1
ATOM 2438 C C . VAL A 1 312 ? 0.077 -10.275 10.492 1.00 98.44 312 VAL A C 1
ATOM 2440 O O . VAL A 1 312 ? -1.147 -10.344 10.437 1.00 98.44 312 VAL A O 1
ATOM 2443 N N . TRP A 1 313 ? 0.858 -10.640 9.473 1.00 98.44 313 TRP A N 1
ATOM 2444 C CA . TRP A 1 313 ? 0.361 -11.225 8.222 1.00 98.44 313 TRP A CA 1
ATOM 2445 C C . TRP A 1 313 ? 0.352 -12.759 8.229 1.00 98.44 313 TRP A C 1
ATOM 2447 O O . TRP A 1 313 ? -0.098 -13.384 7.268 1.00 98.44 313 TRP A O 1
ATOM 2457 N N . GLY A 1 314 ? 0.857 -13.366 9.302 1.00 98.31 314 GLY A N 1
ATOM 2458 C CA . GLY A 1 314 ? 0.916 -14.803 9.520 1.00 98.31 314 GLY A CA 1
ATOM 2459 C C . GLY A 1 314 ? -0.131 -15.271 10.518 1.00 98.31 314 GLY A C 1
ATOM 2460 O O . GLY A 1 314 ? -1.330 -15.102 10.316 1.00 98.31 314 GLY A O 1
ATOM 2461 N N . GLU A 1 315 ? 0.334 -15.888 11.599 1.00 98.06 315 GLU A N 1
ATOM 2462 C CA . GLU A 1 315 ? -0.513 -16.542 12.601 1.00 98.06 315 GLU A CA 1
ATOM 2463 C C . GLU A 1 315 ? -1.493 -15.608 13.328 1.00 98.06 315 GLU A C 1
ATOM 2465 O O . GLU A 1 315 ? -2.514 -16.079 13.833 1.00 98.06 315 GLU A O 1
ATOM 2470 N N . ASP A 1 316 ? -1.223 -14.299 13.362 1.00 98.62 316 ASP A N 1
ATOM 2471 C CA . ASP A 1 316 ? -2.109 -13.328 14.000 1.00 98.62 316 ASP A CA 1
ATOM 2472 C C . ASP A 1 316 ? -3.176 -12.758 13.055 1.00 98.62 316 ASP A C 1
ATOM 2474 O O . ASP A 1 316 ? -4.086 -12.081 13.541 1.00 98.62 316 ASP A O 1
ATOM 2478 N N . LEU A 1 317 ? -3.122 -13.027 11.744 1.00 98.81 317 LEU A N 1
ATOM 2479 C CA . LEU A 1 317 ? -4.142 -12.567 10.798 1.00 98.81 317 LEU A CA 1
ATOM 2480 C C . LEU A 1 317 ? -5.415 -13.412 10.932 1.00 98.81 317 LEU A C 1
ATOM 2482 O O . LEU A 1 317 ? -5.453 -14.576 10.535 1.00 98.81 317 LEU A O 1
ATOM 2486 N N . LEU A 1 318 ? -6.474 -12.806 11.470 1.00 98.75 318 LEU A N 1
ATOM 2487 C CA . LEU A 1 318 ? -7.749 -13.472 11.746 1.00 98.75 318 LEU A CA 1
ATOM 2488 C C . LEU A 1 318 ? -8.749 -13.350 10.596 1.00 98.75 318 LEU A C 1
ATOM 2490 O O . LEU A 1 318 ? -9.533 -14.269 10.374 1.00 98.75 318 LEU A O 1
ATOM 2494 N N . ALA A 1 319 ? -8.770 -12.205 9.913 1.00 98.75 319 ALA A N 1
ATOM 2495 C CA . ALA A 1 319 ? -9.694 -11.940 8.817 1.00 98.75 319 ALA A CA 1
ATOM 2496 C C . ALA A 1 319 ? -9.199 -10.794 7.925 1.00 98.75 319 ALA A C 1
ATOM 2498 O O . ALA A 1 319 ? -8.492 -9.896 8.385 1.00 98.75 319 ALA A O 1
ATOM 2499 N N . VAL A 1 320 ? -9.639 -10.809 6.669 1.00 98.88 320 VAL A N 1
ATOM 2500 C CA . VAL A 1 320 ? -9.419 -9.756 5.667 1.00 98.88 320 VAL A CA 1
ATOM 2501 C C . VAL A 1 320 ? -10.784 -9.300 5.158 1.00 98.88 320 VAL A C 1
ATOM 2503 O O . VAL A 1 320 ? -11.682 -10.134 4.996 1.00 98.88 320 VAL A O 1
ATOM 2506 N N . THR A 1 321 ? -10.975 -7.996 4.951 1.00 98.81 321 THR A N 1
ATOM 2507 C CA . THR A 1 321 ? -12.273 -7.462 4.516 1.00 98.81 321 THR A CA 1
ATOM 2508 C C . THR A 1 321 ? -12.655 -7.906 3.113 1.00 98.81 321 THR A C 1
ATOM 2510 O O . THR A 1 321 ? -11.792 -8.105 2.265 1.00 98.81 321 THR A O 1
ATOM 2513 N N . ASP A 1 322 ? -13.955 -8.031 2.859 1.00 98.50 322 ASP A N 1
ATOM 2514 C CA . ASP A 1 322 ? -14.510 -8.348 1.533 1.00 98.50 322 ASP A CA 1
ATOM 2515 C C . ASP A 1 322 ? -14.481 -7.163 0.549 1.00 98.50 322 ASP A C 1
ATOM 2517 O O . ASP A 1 322 ? -14.767 -7.321 -0.638 1.00 98.50 322 ASP A O 1
ATOM 2521 N N . PHE A 1 323 ? -14.092 -5.983 1.029 1.00 97.31 323 PHE A N 1
ATOM 2522 C CA . PHE A 1 323 ? -13.868 -4.783 0.236 1.00 97.31 323 PHE A CA 1
ATOM 2523 C C . PHE A 1 323 ? -12.407 -4.337 0.306 1.00 97.31 323 PHE A C 1
ATOM 2525 O O . PHE A 1 323 ? -11.678 -4.653 1.250 1.00 97.31 323 PHE A O 1
ATOM 2532 N N . THR A 1 324 ? -12.009 -3.548 -0.686 1.00 96.75 324 THR A N 1
ATOM 2533 C CA . THR A 1 324 ? -10.711 -2.875 -0.761 1.00 96.75 324 THR A CA 1
ATOM 2534 C C . THR A 1 324 ? -10.907 -1.395 -1.043 1.00 96.75 324 THR A C 1
ATOM 2536 O O . THR A 1 324 ? -11.876 -1.020 -1.704 1.00 96.75 324 THR A O 1
ATOM 2539 N N . GLU A 1 325 ? -9.947 -0.576 -0.641 1.00 94.69 325 GLU A N 1
ATOM 2540 C CA . GLU A 1 325 ? -9.861 0.836 -1.008 1.00 94.69 325 GLU A CA 1
ATOM 2541 C C . GLU A 1 325 ? -8.579 1.079 -1.811 1.00 94.69 325 GLU A C 1
ATOM 2543 O O . GLU A 1 325 ? -7.600 0.338 -1.684 1.00 94.69 325 GLU A O 1
ATOM 2548 N N . VAL A 1 326 ? -8.607 2.088 -2.681 1.00 94.00 326 VAL A N 1
ATOM 2549 C CA . VAL A 1 326 ? -7.418 2.554 -3.398 1.00 94.00 326 VAL A CA 1
ATOM 2550 C C . VAL A 1 326 ? -6.810 3.696 -2.601 1.00 94.00 326 VAL A C 1
ATOM 2552 O O . VAL A 1 326 ? -7.461 4.718 -2.403 1.00 94.00 326 VAL A O 1
ATOM 2555 N N . ASP A 1 327 ? -5.560 3.525 -2.186 1.00 94.62 327 ASP A N 1
ATOM 2556 C CA . ASP A 1 327 ? -4.722 4.597 -1.662 1.00 94.62 327 ASP A CA 1
ATOM 2557 C C . ASP A 1 327 ? -3.839 5.132 -2.802 1.00 94.62 327 ASP A C 1
ATOM 2559 O O . ASP A 1 327 ? -2.902 4.441 -3.222 1.00 94.62 327 ASP A O 1
ATOM 2563 N N . PRO A 1 328 ? -4.171 6.288 -3.403 1.00 94.12 328 PRO A N 1
ATOM 2564 C CA . PRO A 1 328 ? -3.413 6.843 -4.519 1.00 94.12 328 PRO A CA 1
ATOM 2565 C C . PRO A 1 328 ? -2.080 7.432 -4.047 1.00 94.12 328 PRO A C 1
ATOM 2567 O O . PRO A 1 328 ? -1.931 7.876 -2.910 1.00 94.12 328 PRO A O 1
ATOM 2570 N N . SER A 1 329 ? -1.120 7.553 -4.961 1.00 93.69 329 SER A N 1
ATOM 2571 C CA . SER A 1 329 ? 0.021 8.433 -4.714 1.00 93.69 329 SER A CA 1
ATOM 2572 C C . SER A 1 329 ? -0.439 9.896 -4.721 1.00 93.69 329 SER A C 1
ATOM 2574 O O . SER A 1 329 ? -0.838 10.424 -5.757 1.00 93.69 329 SER A O 1
ATOM 2576 N N . VAL A 1 330 ? -0.392 10.559 -3.562 1.00 94.25 330 VAL A N 1
ATOM 2577 C CA . VAL A 1 330 ? -0.823 11.966 -3.402 1.00 94.25 330 VAL A CA 1
ATOM 2578 C C . VAL A 1 330 ? 0.319 12.979 -3.554 1.00 94.25 330 VAL A C 1
ATOM 2580 O O . VAL A 1 330 ? 0.135 14.172 -3.325 1.00 94.25 330 VAL A O 1
ATOM 2583 N N . GLY A 1 331 ? 1.521 12.527 -3.920 1.00 93.75 331 GLY A N 1
ATOM 2584 C CA . GLY A 1 331 ? 2.674 13.406 -4.111 1.00 93.75 331 GLY A CA 1
ATOM 2585 C C . GLY A 1 331 ? 2.461 14.379 -5.273 1.00 93.75 331 GLY A C 1
ATOM 2586 O O . GLY A 1 331 ? 2.088 13.968 -6.367 1.00 93.75 331 GLY A O 1
ATOM 2587 N N . THR A 1 332 ? 2.723 15.667 -5.049 1.00 91.25 332 THR A N 1
ATOM 2588 C CA . THR A 1 332 ? 2.592 16.721 -6.077 1.00 91.25 332 THR A CA 1
ATOM 2589 C C . THR A 1 332 ? 3.853 17.564 -6.247 1.00 91.25 332 THR A C 1
ATOM 2591 O O . THR A 1 332 ? 3.814 18.644 -6.837 1.00 91.25 332 THR A O 1
ATOM 2594 N N . TYR A 1 333 ? 4.975 17.126 -5.673 1.00 89.44 333 TYR A N 1
ATOM 2595 C CA . TYR A 1 333 ? 6.234 17.852 -5.784 1.00 89.44 333 TYR A CA 1
ATOM 2596 C C . TYR A 1 333 ? 6.813 17.669 -7.193 1.00 89.44 333 TYR A C 1
ATOM 2598 O O . TYR A 1 333 ? 6.994 16.538 -7.636 1.00 89.44 333 TYR A O 1
ATOM 2606 N N . TYR A 1 334 ? 7.097 18.779 -7.881 1.00 90.62 334 TYR A N 1
ATOM 2607 C CA . TYR A 1 334 ? 7.388 18.878 -9.324 1.00 90.62 334 TYR A CA 1
ATOM 2608 C C . TYR A 1 334 ? 6.224 18.503 -10.250 1.00 90.62 334 TYR A C 1
ATOM 2610 O O . TYR A 1 334 ? 5.877 19.291 -11.125 1.00 90.62 334 TYR A O 1
ATOM 2618 N N . GLU A 1 335 ? 5.610 17.342 -10.049 1.00 91.00 335 GLU A N 1
ATOM 2619 C CA . GLU A 1 335 ? 4.484 16.838 -10.836 1.00 91.00 335 GLU A CA 1
ATOM 2620 C C . GLU A 1 335 ? 3.551 15.978 -9.974 1.00 91.00 335 GLU A C 1
ATOM 2622 O O . GLU A 1 335 ? 3.902 15.583 -8.859 1.00 91.00 335 GLU A O 1
ATOM 2627 N N . ARG A 1 336 ? 2.344 15.685 -10.478 1.00 93.00 336 ARG A N 1
ATOM 2628 C CA . ARG A 1 336 ? 1.439 14.736 -9.819 1.00 93.00 336 ARG A CA 1
ATOM 2629 C C . ARG A 1 336 ? 2.000 13.325 -9.974 1.00 93.00 336 ARG A C 1
ATOM 2631 O O . ARG A 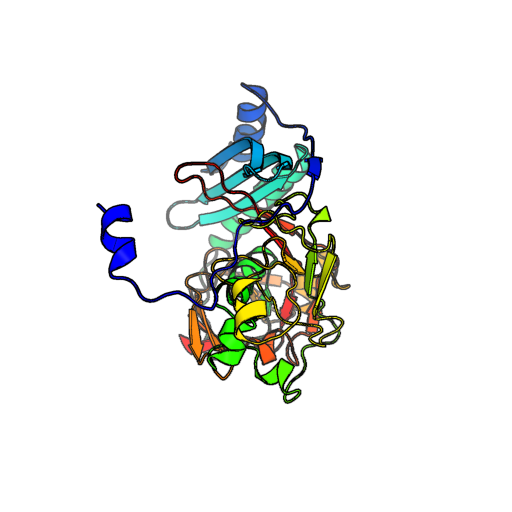1 336 ? 2.166 12.844 -11.093 1.00 93.00 336 ARG A O 1
ATOM 2638 N N . ALA A 1 337 ? 2.258 12.668 -8.854 1.00 92.00 337 ALA A N 1
ATOM 2639 C CA . ALA A 1 337 ? 2.805 11.327 -8.833 1.00 92.00 337 ALA A CA 1
ATOM 2640 C C . ALA A 1 337 ? 1.812 10.301 -9.405 1.00 92.00 337 ALA A C 1
ATOM 2642 O O . ALA A 1 337 ? 0.604 10.374 -9.183 1.00 92.00 337 ALA A O 1
ATOM 2643 N N . LEU A 1 338 ? 2.353 9.314 -10.119 1.00 91.12 338 LEU A N 1
ATOM 2644 C CA . LEU A 1 338 ? 1.640 8.092 -10.486 1.00 91.12 338 LEU A CA 1
ATOM 2645 C C . LEU A 1 338 ? 1.721 7.056 -9.366 1.00 91.12 338 LEU A C 1
ATOM 2647 O O . LEU A 1 338 ? 2.604 7.098 -8.506 1.00 91.12 338 LEU A O 1
ATOM 2651 N N . GLY A 1 339 ? 0.837 6.069 -9.446 1.00 91.94 339 GLY A N 1
ATOM 2652 C CA . GLY A 1 339 ? 0.826 4.914 -8.568 1.00 91.94 339 GLY A CA 1
ATOM 2653 C C . GLY A 1 339 ? -0.198 5.014 -7.451 1.00 91.94 339 GLY A C 1
ATOM 2654 O O . GLY A 1 339 ? -1.111 5.840 -7.447 1.00 91.94 339 GLY A O 1
ATOM 2655 N N . GLY A 1 340 ? -0.051 4.093 -6.518 1.00 93.31 340 GLY A N 1
ATOM 2656 C CA . GLY A 1 340 ? -1.017 3.830 -5.473 1.00 93.31 340 GLY A CA 1
ATOM 2657 C C . GLY A 1 340 ? -1.098 2.337 -5.212 1.00 93.31 340 GLY A C 1
ATOM 2658 O O . GLY A 1 340 ? -0.400 1.531 -5.835 1.00 93.31 340 GLY A O 1
ATOM 2659 N N . LYS A 1 341 ? -1.941 1.978 -4.257 1.00 95.88 341 LYS A N 1
ATOM 2660 C CA . LYS A 1 341 ? -2.065 0.624 -3.728 1.00 95.88 341 LYS A CA 1
ATOM 2661 C C . LYS A 1 341 ? -3.549 0.312 -3.565 1.00 95.88 341 LYS A C 1
ATOM 2663 O O . LYS A 1 341 ? -4.318 1.196 -3.199 1.00 95.88 341 LYS A O 1
ATOM 2668 N N . LYS A 1 342 ? -3.968 -0.926 -3.829 1.00 97.50 342 LYS A N 1
ATOM 2669 C CA . LYS A 1 342 ? -5.337 -1.384 -3.545 1.00 97.50 342 LYS A CA 1
ATOM 2670 C C . LYS A 1 342 ? -5.301 -2.392 -2.403 1.00 97.50 342 LYS A C 1
ATOM 2672 O O . LYS A 1 342 ? -4.613 -3.408 -2.492 1.00 97.50 342 LYS A O 1
ATOM 2677 N N . LEU A 1 343 ? -5.982 -2.065 -1.309 1.00 97.81 343 LEU A N 1
ATOM 2678 C CA . LEU A 1 343 ? -5.744 -2.690 -0.011 1.00 97.81 343 LEU A CA 1
ATOM 2679 C C . LEU A 1 343 ? -7.062 -2.932 0.743 1.00 97.81 343 LEU A C 1
ATOM 2681 O O . LEU A 1 343 ? -7.929 -2.057 0.746 1.00 97.81 343 LEU A O 1
ATOM 2685 N N . PRO A 1 344 ? -7.234 -4.091 1.399 1.00 98.50 344 PRO A N 1
ATOM 2686 C CA . PRO A 1 344 ? -8.347 -4.355 2.305 1.00 98.50 344 PRO A CA 1
ATOM 2687 C C . PRO A 1 344 ? -8.058 -3.811 3.714 1.00 98.50 344 PRO A C 1
ATOM 2689 O O . PRO A 1 344 ? -6.976 -3.309 4.005 1.00 98.50 344 PRO A O 1
ATOM 2692 N N . GLY A 1 345 ? -9.019 -3.953 4.621 1.00 98.56 345 GLY A N 1
ATOM 2693 C CA . GLY A 1 345 ? -8.778 -3.937 6.060 1.00 98.56 345 GLY A CA 1
ATOM 2694 C C . GLY A 1 345 ? -8.422 -5.329 6.591 1.00 98.56 345 GLY A C 1
ATOM 2695 O O . GLY A 1 345 ? -8.716 -6.351 5.965 1.00 98.56 345 GLY A O 1
ATOM 2696 N N . MET A 1 346 ? -7.806 -5.384 7.773 1.00 98.75 346 MET A N 1
ATOM 2697 C CA . MET A 1 346 ? -7.370 -6.638 8.402 1.00 98.75 346 MET A CA 1
ATOM 2698 C C . MET A 1 346 ? -7.701 -6.683 9.888 1.00 98.75 346 MET A C 1
ATOM 2700 O O . MET A 1 346 ? -7.484 -5.716 10.614 1.00 98.75 346 MET A O 1
ATOM 2704 N N . LEU A 1 347 ? -8.177 -7.834 10.360 1.00 98.81 347 LEU A N 1
ATOM 2705 C CA . LEU A 1 347 ? -8.346 -8.119 11.781 1.00 98.81 347 LEU A CA 1
ATOM 2706 C C . LEU A 1 347 ? -7.148 -8.930 12.279 1.00 98.81 347 LEU A C 1
ATOM 2708 O O . LEU A 1 347 ? -6.895 -10.027 11.785 1.00 98.81 347 LEU A O 1
ATOM 2712 N N . VAL A 1 348 ? -6.438 -8.406 13.274 1.00 98.81 348 VAL A N 1
ATOM 2713 C CA . VAL A 1 348 ? -5.187 -8.974 13.788 1.00 98.81 348 VAL A CA 1
ATOM 2714 C C . VAL A 1 348 ? -5.330 -9.274 15.276 1.00 98.81 348 VAL A C 1
ATOM 2716 O O . VAL A 1 348 ? -5.847 -8.458 16.038 1.00 98.81 348 VAL A O 1
ATOM 2719 N N . LYS A 1 349 ? -4.893 -10.461 15.701 1.00 98.44 349 LYS A N 1
ATOM 2720 C CA . LYS A 1 349 ? -5.072 -10.970 17.066 1.00 98.44 349 LYS A CA 1
ATOM 2721 C C . LYS A 1 349 ? -4.185 -10.278 18.099 1.00 98.44 349 LYS A C 1
ATOM 2723 O O . LYS A 1 349 ? -4.678 -9.930 19.167 1.00 98.44 349 LYS A O 1
ATOM 2728 N N . ASN A 1 350 ? -2.894 -10.137 17.801 1.00 97.94 350 ASN A N 1
ATOM 2729 C CA . ASN A 1 350 ? -1.874 -9.721 18.762 1.00 97.94 350 ASN A CA 1
ATOM 2730 C C . ASN A 1 350 ? -1.019 -8.567 18.220 1.00 97.94 350 ASN A C 1
ATOM 2732 O O . ASN A 1 350 ? 0.147 -8.737 17.874 1.00 97.94 350 ASN A O 1
ATOM 2736 N N . PHE A 1 351 ? -1.575 -7.362 18.196 1.00 98.38 351 PHE A N 1
ATOM 2737 C CA . PHE A 1 351 ? -0.827 -6.157 17.854 1.00 98.38 351 PHE A CA 1
ATOM 2738 C C . PHE A 1 351 ? -0.201 -5.545 19.111 1.00 98.38 351 PHE A C 1
ATOM 2740 O O . PHE A 1 351 ? -0.902 -5.257 20.082 1.00 98.38 351 PHE A O 1
ATOM 2747 N N . SER A 1 352 ? 1.124 -5.402 19.121 1.00 98.19 352 SER A N 1
ATOM 2748 C CA . SER A 1 352 ? 1.896 -5.038 20.313 1.00 98.19 352 SER A CA 1
ATOM 2749 C C . SER A 1 352 ? 2.159 -3.535 20.389 1.00 98.19 352 SER A C 1
ATOM 2751 O O . SER A 1 352 ? 2.906 -2.994 19.574 1.00 98.19 352 SER A O 1
ATOM 2753 N N . PHE A 1 353 ? 1.612 -2.889 21.417 1.00 97.94 353 PHE A N 1
ATOM 2754 C CA . PHE A 1 353 ? 1.878 -1.494 21.771 1.00 97.94 353 PHE A CA 1
ATOM 2755 C C . PHE A 1 353 ? 2.887 -1.404 22.915 1.00 97.94 353 PHE A C 1
ATOM 2757 O O . PHE A 1 353 ? 2.835 -2.200 23.855 1.00 97.94 353 PHE A O 1
ATOM 2764 N N . THR A 1 354 ? 3.808 -0.446 22.834 1.00 93.19 354 THR A N 1
ATOM 2765 C CA . THR A 1 354 ? 4.982 -0.358 23.717 1.00 93.19 354 THR A CA 1
ATOM 2766 C C . THR A 1 354 ? 5.013 0.896 24.583 1.00 93.19 354 THR A C 1
ATOM 2768 O O . THR A 1 354 ? 5.518 0.810 25.702 1.00 93.19 354 THR A O 1
ATOM 2771 N N . LEU A 1 355 ? 4.485 2.029 24.105 1.00 80.88 355 LEU A N 1
ATOM 2772 C CA . LEU A 1 355 ? 4.472 3.315 24.815 1.00 80.88 355 LEU A CA 1
ATOM 2773 C C . LEU A 1 355 ? 3.190 4.087 24.556 1.00 80.88 355 LEU A C 1
ATOM 2775 O O . LEU A 1 355 ? 2.753 4.052 23.381 1.00 80.88 355 LEU A O 1
#

Secondary structure (DSSP, 8-state):
-TTTGGGGSPP-TT--------EEEEEE--B---HHHHHHHHHTTTTTSEEEEEEEEEEEEEEEE-TTS-EEEEEEEEEEEEEEEESSS-EEEEEEEESB--HHHHHHHHHHHHHHHHHHTSPPBPPPSEEEEEEE-HHHHHHHHGGGTTTTTBHHHHHTT--TTHHHHTTS----TT--EEEEGGG-SS-SB-TT--B--SEEEEEETTEE---B--HHHHHHHT-------TTT---SSEEEPP-SB-GGGHHHHH-SEEEE-EEEEEEEEEGGGTEEEEEEESS-EEEETTEEEEEBPP-EEEEEHHHHTTTTEEEEEEEEEEEE----SSSPPP-EEEEEEEEEEEEEE--

Sequence (355 aa):
EARADLHFLPVDPFLVPFANHGTSLAEYPGQLLEGEELITAIAGPGAEVDLAGLYAGGTIVNGNRNSLGQDHWFANESFFVDYSLYDGERAVKSTYAAFHWNQKSFNESVQSAQRQLLLLNRPRKKIQPGKYKVYLAPAALSEISQVFDMGALSYREYKNGACAFKKLMEKQRTLSPLLSISENFKLGLTPRFNSLGELAAEHLPLVTEGVLQQLLVNSRSAKEYGVPGNFASSLWESPRALDIAPGTLSKSEILKQLGTGLYLSNLHYLNWSDLQNARVTGMTRYACMWVENGEIVAPIEDMRFDVSMLDVWGEDLLAVTDFTEVDPSVGTYYERALGGKKLPGMLVKNFSFTL

Foldseek 3Di:
DVVVCVVVDDDDLLDDDFDAQAEEEEEAAAADDDDPVNVCLQCVLCVVFDKDWDKDWAKDKDWDDDPNGHTYIAIATKMKTWMWTDDPPAIATDMDMDRYDDSVVSSVRSVVRVVLNVQQPDDADADDFFWFWEKQAQQAVQQVLCVLLVQCQAPVCLVVVQHLVVCLVVVVAWFALQKWKKQACVVSQDAQAENSGNGADNIGTQAHRRHGDHGAADSSNCSVVVHDHRNAHPPRSGRQRMEIAAWAAEPVCVLQVSAWGKYQHHWDDWDDPDSNQQKIKTKGDHSIFTHHGSHTDHGHDIFIFIDRPSQQRHVFWDHWHNAWDWAHQCDQVVHGDTGTYIGTMTTGGTTGTDD